Protein AF-A0A316FGK4-F1 (afdb_monomer)

Radius of gyration: 22.64 Å; Cα contacts (8 Å, |Δi|>4): 299; chains: 1; bounding box: 66×45×60 Å

Structure (mmCIF, N/CA/C/O backbone):
data_AF-A0A316FGK4-F1
#
_entry.id   AF-A0A316FGK4-F1
#
loop_
_atom_site.group_PDB
_atom_site.id
_atom_site.type_symbol
_atom_site.label_atom_id
_atom_site.label_alt_id
_atom_site.label_comp_id
_atom_site.label_asym_id
_atom_site.label_entity_id
_atom_site.label_seq_id
_atom_site.pdbx_PDB_ins_code
_atom_site.Cartn_x
_atom_site.Cartn_y
_atom_site.Cartn_z
_atom_site.occupancy
_atom_site.B_iso_or_equiv
_atom_site.auth_seq_id
_atom_site.auth_comp_id
_atom_site.auth_asym_id
_atom_site.auth_atom_id
_atom_site.pdbx_PDB_model_num
ATOM 1 N N . MET A 1 1 ? 47.922 13.231 -18.177 1.00 42.31 1 MET A N 1
ATOM 2 C CA . MET A 1 1 ? 48.230 13.180 -16.724 1.00 42.31 1 MET A CA 1
ATOM 3 C C . MET A 1 1 ? 48.666 14.573 -16.305 1.00 42.31 1 MET A C 1
ATOM 5 O O . MET A 1 1 ? 49.473 15.106 -17.059 1.00 42.31 1 MET A O 1
ATOM 9 N N . PRO A 1 2 ? 48.128 15.212 -15.245 1.00 35.56 2 PRO A N 1
ATOM 10 C CA . PRO A 1 2 ? 47.798 14.716 -13.887 1.00 35.56 2 PRO A CA 1
ATOM 11 C C . PRO A 1 2 ? 46.322 15.055 -13.502 1.00 35.56 2 PRO A C 1
ATOM 13 O O . PRO A 1 2 ? 45.596 15.509 -14.374 1.00 35.56 2 PRO A O 1
ATOM 16 N N . ALA A 1 3 ? 45.734 14.893 -12.310 1.00 23.58 3 ALA A N 1
ATOM 17 C CA . ALA A 1 3 ? 46.004 14.216 -11.038 1.00 23.58 3 ALA A CA 1
ATOM 18 C C . ALA A 1 3 ? 44.655 14.095 -10.286 1.00 23.58 3 ALA A C 1
ATOM 20 O O . ALA A 1 3 ? 43.818 14.994 -10.358 1.00 23.58 3 ALA A O 1
ATOM 21 N N . LEU A 1 4 ? 44.491 13.010 -9.523 1.00 29.73 4 LEU A N 1
ATOM 22 C CA . LEU A 1 4 ? 43.581 12.935 -8.378 1.00 29.73 4 LEU A CA 1
ATOM 23 C C . LEU A 1 4 ? 43.971 13.979 -7.316 1.00 29.73 4 LEU A C 1
ATOM 25 O O . LEU A 1 4 ? 45.162 14.111 -7.041 1.00 29.73 4 LEU A O 1
ATOM 29 N N . ALA A 1 5 ? 42.991 14.600 -6.643 1.00 25.62 5 ALA A N 1
ATOM 30 C CA . ALA A 1 5 ? 42.864 14.553 -5.175 1.00 25.62 5 ALA A CA 1
ATOM 31 C C . ALA A 1 5 ? 41.741 15.455 -4.616 1.00 25.62 5 ALA A C 1
ATOM 33 O O . ALA A 1 5 ? 41.636 16.633 -4.936 1.00 25.62 5 ALA A O 1
ATOM 34 N N . ALA A 1 6 ? 41.041 14.866 -3.643 1.00 25.38 6 ALA A N 1
ATOM 35 C CA . ALA A 1 6 ? 40.489 15.471 -2.430 1.00 25.38 6 ALA A CA 1
ATOM 36 C C . ALA A 1 6 ? 39.148 16.229 -2.487 1.00 25.38 6 ALA A C 1
ATOM 38 O O . ALA A 1 6 ? 39.057 17.431 -2.727 1.00 25.38 6 ALA A O 1
ATOM 39 N N . LEU A 1 7 ? 38.127 15.484 -2.042 1.00 29.56 7 LEU A N 1
ATOM 40 C CA . LEU A 1 7 ? 37.088 15.908 -1.103 1.00 29.56 7 LEU A CA 1
ATOM 41 C C . LEU A 1 7 ? 37.452 17.177 -0.310 1.00 29.56 7 LEU A C 1
ATOM 43 O O . LEU A 1 7 ? 38.377 17.164 0.505 1.00 29.56 7 LEU A O 1
ATOM 47 N N . HIS A 1 8 ? 36.602 18.200 -0.401 1.00 24.77 8 HIS A N 1
ATOM 48 C CA . HIS A 1 8 ? 36.350 19.089 0.728 1.00 24.77 8 HIS A CA 1
ATOM 49 C C . HIS A 1 8 ? 34.860 19.391 0.863 1.00 24.77 8 HIS A C 1
ATOM 51 O O . HIS A 1 8 ? 34.246 20.142 0.110 1.00 24.77 8 HIS A O 1
ATOM 57 N N . CYS A 1 9 ? 34.300 18.763 1.889 1.00 27.44 9 CYS A N 1
ATOM 58 C CA . CYS A 1 9 ? 32.984 18.993 2.441 1.00 27.44 9 CYS A CA 1
ATOM 59 C C . CYS A 1 9 ? 32.874 20.444 2.944 1.00 27.44 9 CYS A C 1
ATOM 61 O O . CYS A 1 9 ? 33.589 20.844 3.864 1.00 27.44 9 CYS A O 1
ATOM 63 N N . ARG A 1 10 ? 31.941 21.233 2.400 1.00 26.80 10 ARG A N 1
ATOM 64 C CA . ARG A 1 10 ? 31.391 22.408 3.095 1.00 26.80 10 ARG A CA 1
ATOM 65 C C . ARG A 1 10 ? 29.871 22.403 3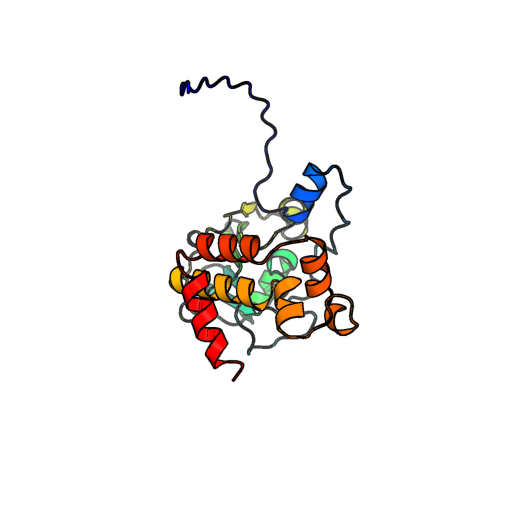.020 1.00 26.80 10 ARG A C 1
ATOM 67 O O . ARG A 1 10 ? 29.253 22.939 2.109 1.00 26.80 10 ARG A O 1
ATOM 74 N N . ARG A 1 11 ? 29.285 21.823 4.069 1.00 33.66 11 ARG A N 1
ATOM 75 C CA . ARG A 1 11 ? 27.906 22.044 4.511 1.00 33.66 11 ARG A CA 1
ATOM 76 C C . ARG A 1 11 ? 27.603 23.546 4.593 1.00 33.66 11 ARG A C 1
ATOM 78 O O . ARG A 1 11 ? 28.225 24.250 5.386 1.00 33.66 11 ARG A O 1
ATOM 85 N N . ARG A 1 12 ? 26.536 23.996 3.931 1.00 27.91 12 ARG A N 1
ATOM 86 C CA . ARG A 1 12 ? 25.633 25.012 4.494 1.00 27.91 12 ARG A CA 1
ATOM 87 C C . ARG A 1 12 ? 24.193 24.553 4.313 1.00 27.91 12 ARG A C 1
ATOM 89 O O . ARG A 1 12 ? 23.671 24.479 3.210 1.00 27.91 12 ARG A O 1
ATOM 96 N N . ARG A 1 13 ? 23.591 24.204 5.451 1.00 34.84 13 ARG A N 1
ATOM 97 C CA . ARG A 1 13 ? 22.194 23.810 5.618 1.00 34.84 13 ARG A CA 1
ATOM 98 C C . ARG A 1 13 ? 21.271 24.951 5.178 1.00 34.84 13 ARG A C 1
ATOM 100 O O . ARG A 1 13 ? 21.319 26.030 5.760 1.00 34.84 13 ARG A O 1
ATOM 107 N N . ARG A 1 14 ? 20.341 24.656 4.275 1.00 28.20 14 ARG A N 1
ATOM 108 C CA . ARG A 1 14 ? 18.944 25.074 4.431 1.00 28.20 14 ARG A CA 1
ATOM 109 C C . ARG A 1 14 ? 18.136 23.787 4.524 1.00 28.20 14 ARG A C 1
ATOM 111 O O . ARG A 1 14 ? 18.015 23.073 3.539 1.00 28.20 14 ARG A O 1
ATOM 118 N N . ARG A 1 15 ? 17.663 23.456 5.730 1.00 32.75 15 ARG A N 1
ATOM 119 C CA . ARG A 1 15 ? 16.637 22.4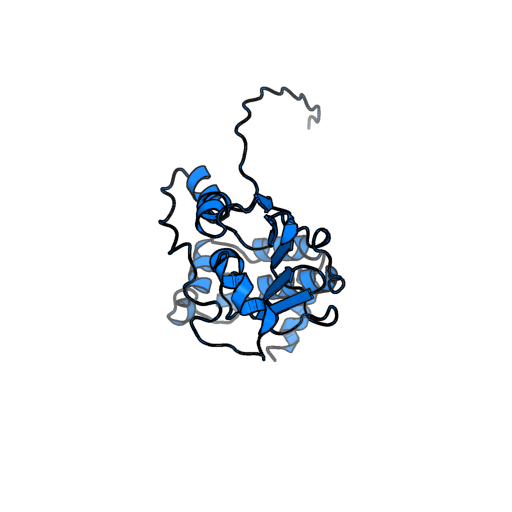24 5.919 1.00 32.75 15 ARG A CA 1
ATOM 120 C C . ARG A 1 15 ? 15.378 22.939 5.219 1.00 32.75 15 ARG A C 1
ATOM 122 O O . ARG A 1 15 ? 14.687 23.781 5.778 1.00 32.75 15 ARG A O 1
ATOM 129 N N . ARG A 1 16 ? 15.123 22.483 3.994 1.00 34.25 16 ARG A N 1
ATOM 130 C CA . ARG A 1 16 ? 13.748 22.186 3.597 1.00 34.25 16 ARG A CA 1
ATOM 131 C C . ARG A 1 16 ? 13.502 20.775 4.104 1.00 34.25 16 ARG A C 1
ATOM 133 O O . ARG A 1 16 ? 14.335 19.899 3.885 1.00 34.25 16 ARG A O 1
ATOM 140 N N . VAL A 1 17 ? 12.455 20.615 4.897 1.00 34.34 17 VAL A N 1
ATOM 141 C CA . VAL A 1 17 ? 11.929 19.295 5.224 1.00 34.34 17 VAL A CA 1
ATOM 142 C C . VAL A 1 17 ? 11.401 18.769 3.894 1.00 34.34 17 VAL A C 1
ATOM 144 O O . VAL A 1 17 ? 10.474 19.356 3.345 1.00 34.34 17 VAL A O 1
ATOM 147 N N . ALA A 1 18 ? 12.092 17.793 3.310 1.00 34.38 18 ALA A N 1
ATOM 148 C CA . ALA A 1 18 ? 11.486 16.962 2.285 1.00 34.38 18 ALA A CA 1
ATOM 149 C C . ALA A 1 18 ? 10.386 16.172 3.001 1.00 34.38 18 ALA A C 1
ATOM 151 O O . ALA A 1 18 ? 10.670 15.568 4.040 1.00 34.38 18 ALA A O 1
ATOM 152 N N . GLY A 1 19 ? 9.146 16.273 2.519 1.00 35.03 19 GLY A N 1
ATOM 153 C CA . GLY A 1 19 ? 8.112 15.307 2.876 1.00 35.03 19 GLY A CA 1
ATOM 154 C C . GLY A 1 19 ? 8.604 13.911 2.496 1.00 35.03 19 GLY A C 1
ATOM 155 O O . GLY A 1 19 ? 9.436 13.778 1.597 1.00 35.03 19 GLY A O 1
ATOM 156 N N . GLY A 1 20 ? 8.195 12.898 3.257 1.00 37.25 20 GLY A N 1
ATOM 157 C CA . GLY A 1 20 ? 8.561 11.507 2.984 1.00 37.25 20 GLY A CA 1
ATOM 158 C C . GLY A 1 20 ? 8.091 11.048 1.601 1.00 37.25 20 GLY A C 1
ATOM 159 O O . GLY A 1 20 ? 7.291 11.722 0.960 1.00 37.25 20 GLY A O 1
ATOM 160 N N . ALA A 1 21 ? 8.593 9.892 1.170 1.00 37.47 21 ALA A N 1
ATOM 161 C CA . ALA A 1 21 ? 8.498 9.307 -0.170 1.00 37.47 21 ALA A CA 1
ATOM 162 C C . ALA A 1 21 ? 7.081 8.860 -0.615 1.00 37.47 21 ALA A C 1
ATOM 164 O O . ALA A 1 21 ? 6.925 7.796 -1.204 1.00 37.47 21 ALA A O 1
ATOM 165 N N . TYR A 1 22 ? 6.042 9.651 -0.340 1.00 47.94 22 TYR A N 1
ATOM 166 C CA . TYR A 1 22 ? 4.637 9.246 -0.486 1.00 47.94 22 TYR A CA 1
ATOM 167 C C . TYR A 1 22 ? 3.825 10.082 -1.462 1.00 47.94 22 TYR A C 1
ATOM 169 O O . TYR A 1 22 ? 2.679 9.734 -1.736 1.00 47.94 22 TYR A O 1
ATOM 177 N N . GLN A 1 23 ? 4.387 11.181 -1.957 1.00 53.66 23 GLN A N 1
ATOM 178 C CA . GLN A 1 23 ? 3.706 12.122 -2.837 1.00 53.66 23 GLN A CA 1
ATOM 179 C C . GLN A 1 23 ? 4.219 11.979 -4.271 1.00 53.66 23 GLN A C 1
ATOM 181 O O . GLN A 1 23 ? 4.471 12.978 -4.923 1.00 53.66 23 GLN A O 1
ATOM 186 N N . GLY A 1 24 ? 4.444 10.753 -4.759 1.00 57.41 24 GLY A N 1
ATOM 187 C CA . GLY A 1 24 ? 5.262 10.450 -5.945 1.00 57.41 24 GLY A CA 1
ATOM 188 C C . GLY A 1 24 ? 5.147 11.444 -7.112 1.00 57.41 24 GLY A C 1
ATOM 189 O O . GLY A 1 24 ? 6.166 11.940 -7.590 1.00 57.41 24 GLY A O 1
ATOM 190 N N . TRP A 1 25 ? 3.931 11.802 -7.538 1.00 54.22 25 TRP A N 1
ATOM 191 C CA . TRP A 1 25 ? 3.714 12.802 -8.597 1.00 54.22 25 TRP A CA 1
ATOM 192 C C . TRP A 1 25 ? 3.739 14.257 -8.119 1.00 54.22 25 TRP A C 1
ATOM 194 O O . TRP A 1 25 ? 4.187 15.141 -8.852 1.00 54.22 25 TRP A O 1
ATOM 204 N N . ASP A 1 26 ? 3.291 14.521 -6.900 1.00 55.34 26 ASP A N 1
ATOM 205 C CA . ASP A 1 26 ? 3.293 15.847 -6.283 1.00 55.34 26 ASP A CA 1
ATOM 206 C C . ASP A 1 26 ? 4.717 16.311 -5.927 1.00 55.34 26 ASP A C 1
ATOM 208 O O . ASP A 1 26 ? 5.061 17.470 -6.146 1.00 55.34 26 ASP A O 1
ATOM 212 N N . ASP A 1 27 ? 5.600 15.404 -5.507 1.00 58.59 27 ASP A N 1
ATOM 213 C CA . ASP A 1 27 ? 7.025 15.657 -5.291 1.00 58.59 27 ASP A CA 1
ATOM 214 C C . ASP A 1 27 ? 7.733 15.998 -6.611 1.00 58.59 27 ASP A C 1
ATOM 216 O O . ASP A 1 27 ? 8.545 16.929 -6.671 1.00 58.59 27 ASP A O 1
ATOM 220 N N . ILE A 1 28 ? 7.396 15.287 -7.695 1.00 56.56 28 ILE A N 1
ATOM 221 C CA . ILE A 1 28 ? 7.933 15.544 -9.038 1.00 56.56 28 ILE A CA 1
ATOM 222 C C . ILE A 1 28 ? 7.414 16.882 -9.576 1.00 56.56 28 ILE A C 1
ATOM 224 O O . ILE A 1 28 ? 8.205 17.712 -10.030 1.00 56.56 28 ILE A O 1
ATOM 228 N N . THR A 1 29 ? 6.106 17.139 -9.506 1.00 60.03 29 THR A N 1
ATOM 229 C CA . THR A 1 29 ? 5.526 18.403 -9.989 1.00 60.03 29 THR A CA 1
ATOM 230 C C . THR A 1 29 ? 6.012 19.591 -9.161 1.00 60.03 29 THR A C 1
ATOM 232 O O . THR A 1 29 ? 6.408 20.604 -9.741 1.00 60.03 29 THR A O 1
ATOM 235 N N . ALA A 1 30 ? 6.133 19.456 -7.838 1.00 64.50 30 ALA A N 1
ATOM 236 C CA . ALA A 1 30 ? 6.726 20.472 -6.972 1.00 64.50 30 ALA A CA 1
ATOM 237 C C . ALA A 1 30 ? 8.204 20.738 -7.304 1.00 64.50 30 ALA A C 1
ATOM 239 O O . ALA A 1 30 ? 8.623 21.900 -7.344 1.00 64.50 30 ALA A O 1
ATOM 240 N N . ALA A 1 31 ? 8.999 19.698 -7.582 1.00 64.56 31 ALA A N 1
ATOM 241 C CA . ALA A 1 31 ? 10.393 19.851 -8.003 1.00 64.56 31 ALA A CA 1
ATOM 242 C C . ALA A 1 31 ? 10.525 20.563 -9.363 1.00 64.56 31 ALA A C 1
ATOM 244 O O . ALA A 1 31 ? 11.468 21.331 -9.567 1.00 64.56 31 ALA A O 1
ATOM 245 N N . LEU A 1 32 ? 9.569 20.345 -10.269 1.00 69.00 32 LEU A N 1
ATOM 246 C CA . LEU A 1 32 ? 9.526 20.939 -11.609 1.00 69.00 32 LEU A CA 1
ATOM 247 C C . LEU A 1 32 ? 8.796 22.295 -11.665 1.00 69.00 32 LEU A C 1
ATOM 249 O O . LEU A 1 32 ? 8.789 22.948 -12.710 1.00 69.00 32 LEU A O 1
ATOM 253 N N . GLY A 1 33 ? 8.212 22.752 -10.551 1.00 64.25 33 GLY A N 1
ATOM 254 C CA . GLY A 1 33 ? 7.435 23.994 -10.480 1.00 64.25 33 GLY A CA 1
ATOM 255 C C . GLY A 1 33 ? 6.094 23.925 -11.217 1.00 64.25 33 GLY A C 1
ATOM 256 O O . GLY A 1 33 ? 5.565 24.958 -11.629 1.00 64.25 33 GLY A O 1
ATOM 257 N N . TRP A 1 34 ? 5.567 22.721 -11.422 1.00 59.38 34 TRP A N 1
ATOM 258 C CA . TRP A 1 34 ? 4.273 22.484 -12.049 1.00 59.38 34 TRP A CA 1
ATOM 259 C C . TRP A 1 34 ? 3.151 22.528 -11.008 1.00 59.38 34 TRP A C 1
ATOM 261 O O . TRP A 1 34 ? 3.376 22.195 -9.842 1.00 59.38 34 TRP A O 1
ATOM 271 N N . PRO A 1 35 ? 1.940 22.964 -11.398 1.00 52.34 35 PRO A N 1
ATOM 272 C CA . PRO A 1 35 ? 0.783 22.858 -10.524 1.00 52.34 35 PRO A CA 1
ATOM 273 C C . PRO A 1 35 ? 0.482 21.380 -10.246 1.00 52.34 35 PRO A C 1
ATOM 275 O O . PRO A 1 35 ? 0.456 20.573 -11.175 1.00 52.34 35 PRO A O 1
ATOM 278 N N . SER A 1 36 ? 0.250 21.050 -8.973 1.00 55.41 36 SER A N 1
ATOM 279 C CA . SER A 1 36 ? -0.256 19.736 -8.560 1.00 55.41 36 SER A CA 1
ATOM 280 C C . SER A 1 36 ? -1.588 19.464 -9.265 1.00 55.41 36 SER A C 1
ATOM 282 O O . SER A 1 36 ? -2.411 20.374 -9.4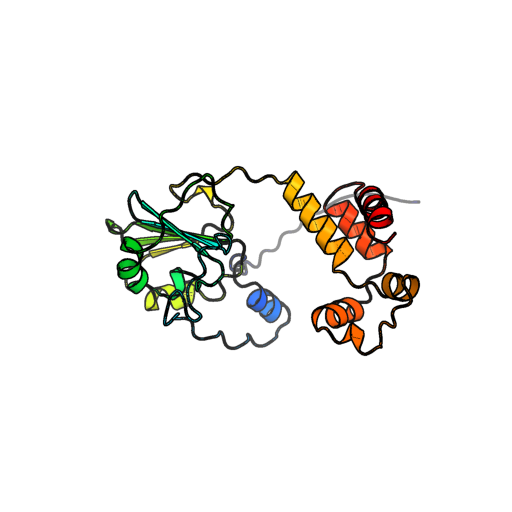46 1.00 55.41 36 SER A O 1
ATOM 284 N N . LEU A 1 37 ? -1.771 18.228 -9.730 1.00 51.75 37 LEU A N 1
ATOM 285 C CA . LEU A 1 37 ? -3.032 17.813 -10.331 1.00 51.75 37 LEU A CA 1
ATOM 286 C C . LEU A 1 37 ? -4.100 17.761 -9.229 1.00 51.75 37 LEU A C 1
ATOM 288 O O . LEU A 1 37 ? -3.804 17.334 -8.116 1.00 51.75 37 LEU A O 1
ATOM 292 N N . PRO A 1 38 ? -5.344 18.201 -9.493 1.00 46.91 38 PRO A N 1
ATOM 293 C CA . PRO A 1 38 ? -6.407 18.092 -8.506 1.00 46.91 38 PRO A CA 1
ATOM 294 C C . PRO A 1 38 ? -6.603 16.615 -8.152 1.00 46.91 38 PRO A C 1
ATOM 296 O O . PRO A 1 38 ? -7.023 15.832 -9.002 1.00 46.91 38 PRO A O 1
ATOM 299 N N . GLY A 1 39 ? -6.270 16.248 -6.912 1.00 52.56 39 GLY A N 1
ATOM 300 C CA . GLY A 1 39 ? -6.460 14.893 -6.409 1.00 52.56 39 GLY A CA 1
ATOM 301 C C . GLY A 1 39 ? -7.911 14.451 -6.588 1.00 52.56 39 GLY A C 1
ATOM 302 O O . GLY A 1 39 ? -8.842 15.204 -6.284 1.00 52.56 39 GLY A O 1
ATOM 303 N N . GLU A 1 40 ? -8.100 13.242 -7.118 1.00 55.34 40 GLU A N 1
ATOM 304 C CA . GLU A 1 40 ? -9.410 12.598 -7.191 1.00 55.34 40 GLU A CA 1
ATOM 305 C C . GLU A 1 40 ? -10.034 12.489 -5.793 1.00 55.34 40 GLU A C 1
ATOM 307 O O . GLU A 1 40 ? -9.329 12.501 -4.784 1.00 55.34 40 GLU A O 1
ATOM 312 N N . ASN A 1 41 ? -11.368 12.407 -5.739 1.00 55.34 41 ASN A N 1
ATOM 313 C CA . ASN A 1 41 ? -12.149 12.344 -4.502 1.00 55.34 41 ASN A CA 1
ATOM 314 C C . ASN A 1 41 ? -11.461 11.455 -3.436 1.00 55.34 41 ASN A C 1
ATOM 316 O O . ASN A 1 41 ? -11.318 10.250 -3.659 1.00 55.34 41 ASN A O 1
ATOM 320 N N . PRO A 1 42 ? -11.036 12.019 -2.288 1.00 65.75 42 PRO A N 1
ATOM 321 C CA . PRO A 1 42 ? -10.199 11.299 -1.331 1.00 65.75 42 PRO A CA 1
ATOM 322 C C . PRO A 1 42 ? -10.956 10.195 -0.588 1.00 65.75 42 PRO A C 1
ATOM 324 O O . PRO A 1 42 ? -10.326 9.310 -0.008 1.00 65.75 42 PRO A O 1
ATOM 327 N N . GLN A 1 43 ? -12.294 10.239 -0.596 1.00 73.19 43 GLN A N 1
ATOM 328 C CA . GLN A 1 43 ? -13.137 9.259 0.073 1.00 73.19 43 GLN A CA 1
ATOM 329 C C . GLN A 1 43 ? -13.676 8.229 -0.920 1.00 73.19 43 GLN A C 1
ATOM 331 O O . GLN A 1 43 ? -14.423 8.559 -1.846 1.00 73.19 43 GLN A O 1
ATOM 336 N N . ALA A 1 44 ? -13.346 6.961 -0.682 1.00 74.75 44 ALA A N 1
ATOM 337 C CA . ALA A 1 44 ? -13.984 5.854 -1.374 1.00 74.75 44 ALA A CA 1
ATOM 338 C C . ALA A 1 44 ? -15.432 5.719 -0.879 1.00 74.75 44 ALA A C 1
ATOM 340 O O . ALA A 1 44 ? -15.689 5.694 0.323 1.00 74.75 44 ALA A O 1
ATOM 341 N N . VAL A 1 45 ? -16.387 5.636 -1.808 1.00 77.19 45 VAL A N 1
ATOM 342 C CA . VAL A 1 45 ? -17.811 5.419 -1.482 1.00 77.19 45 VAL A CA 1
ATOM 343 C C . VAL A 1 45 ? -18.084 3.948 -1.158 1.00 77.19 45 VAL A C 1
ATOM 345 O O . VAL A 1 45 ? -19.010 3.632 -0.418 1.00 77.19 45 VAL A O 1
ATOM 348 N N . SER A 1 46 ? -17.280 3.048 -1.721 1.00 84.88 46 SER A N 1
ATOM 349 C CA . SER A 1 46 ? -17.355 1.608 -1.509 1.00 84.88 46 SER A CA 1
ATOM 350 C C . SER A 1 46 ? -15.955 1.023 -1.558 1.00 84.88 46 SER A C 1
ATOM 352 O O . SER A 1 46 ? -15.099 1.526 -2.287 1.00 84.88 46 SER A O 1
ATOM 354 N N . LEU A 1 47 ? -15.744 -0.059 -0.811 1.00 86.50 47 LEU A N 1
ATOM 355 C CA . LEU A 1 47 ? -14.518 -0.834 -0.903 1.00 86.50 47 LEU A CA 1
ATOM 356 C C . LEU A 1 47 ? -14.387 -1.513 -2.266 1.00 86.50 47 LEU A C 1
ATOM 358 O O . LEU A 1 47 ? -13.291 -1.567 -2.791 1.00 86.50 47 LEU A O 1
ATOM 362 N N . TYR A 1 48 ? -15.494 -1.947 -2.869 1.00 87.94 48 TYR A N 1
ATOM 363 C CA . TYR A 1 48 ? -15.517 -2.635 -4.163 1.00 87.94 48 TYR A CA 1
ATOM 364 C C . TYR A 1 48 ? -16.428 -1.885 -5.146 1.00 87.94 48 TYR A C 1
ATOM 366 O O . TYR A 1 48 ? -17.571 -2.297 -5.368 1.00 87.94 48 TYR A O 1
ATOM 374 N N . PRO A 1 49 ? -15.974 -0.759 -5.729 1.00 78.75 49 PRO A N 1
ATOM 375 C CA . PRO A 1 49 ? -16.799 0.053 -6.628 1.00 78.75 49 PRO A CA 1
ATOM 376 C C . PRO A 1 49 ? -17.222 -0.692 -7.905 1.00 78.75 49 PRO A C 1
ATOM 378 O O . PRO A 1 49 ? -18.268 -0.376 -8.470 1.00 78.75 49 PRO A O 1
ATOM 381 N N . TYR A 1 50 ? -16.447 -1.694 -8.330 1.00 80.19 50 TYR A N 1
ATOM 382 C CA . TYR A 1 50 ? -16.706 -2.502 -9.528 1.00 80.19 50 TYR A CA 1
ATOM 383 C C . TYR A 1 50 ? -17.109 -3.951 -9.216 1.00 80.19 50 TYR A C 1
ATOM 385 O O . TYR A 1 50 ? -17.223 -4.770 -10.125 1.00 80.19 50 TYR A O 1
ATOM 393 N N . GLY A 1 51 ? -17.383 -4.259 -7.946 1.00 81.44 51 GLY A N 1
ATOM 394 C CA . GLY A 1 51 ? -17.606 -5.624 -7.476 1.00 81.44 51 GLY A CA 1
ATOM 395 C C . GLY A 1 51 ? -16.320 -6.303 -7.005 1.00 81.44 51 GLY A C 1
ATOM 396 O O . GLY A 1 51 ? -15.228 -5.753 -7.120 1.00 81.44 51 GLY A O 1
ATOM 397 N N . ARG A 1 52 ? -16.492 -7.479 -6.401 1.00 80.88 52 ARG A N 1
ATOM 398 C CA . ARG A 1 52 ? -15.423 -8.279 -5.803 1.00 80.88 52 ARG A CA 1
ATOM 399 C C . ARG A 1 52 ? -15.085 -9.453 -6.712 1.00 80.88 52 ARG A C 1
ATOM 401 O O . ARG A 1 52 ? -16.008 -10.103 -7.208 1.00 80.88 52 ARG A O 1
ATOM 408 N N . ASP A 1 53 ? -13.797 -9.739 -6.865 1.00 78.38 53 ASP A N 1
ATOM 409 C CA . ASP A 1 53 ? -13.306 -10.923 -7.566 1.00 78.38 53 ASP A CA 1
ATOM 410 C C . ASP A 1 53 ? -12.289 -11.654 -6.686 1.00 78.38 53 ASP A C 1
ATOM 412 O O . ASP A 1 53 ? -11.121 -11.290 -6.605 1.00 78.38 53 ASP A O 1
ATOM 416 N N . ASP A 1 54 ? -12.741 -12.714 -6.012 1.00 72.62 54 ASP A N 1
ATOM 417 C CA . ASP A 1 54 ? -11.894 -13.489 -5.100 1.00 72.62 54 ASP A CA 1
ATOM 418 C C . ASP A 1 54 ? -10.768 -14.267 -5.816 1.00 72.62 54 ASP A C 1
ATOM 420 O O . ASP A 1 54 ? -9.930 -14.874 -5.136 1.00 72.62 54 ASP A O 1
ATOM 424 N N . ALA A 1 55 ? -10.757 -14.287 -7.158 1.00 78.25 55 ALA A N 1
ATOM 425 C CA . ALA A 1 55 ? -9.674 -14.859 -7.953 1.00 78.25 55 ALA A CA 1
ATOM 426 C C . ALA A 1 55 ? -8.470 -13.916 -8.094 1.00 78.25 55 ALA A C 1
ATOM 428 O O . ALA A 1 55 ? -7.374 -14.395 -8.404 1.00 78.25 55 ALA A O 1
ATOM 429 N N . ASP A 1 56 ? -8.651 -12.612 -7.860 1.00 80.31 56 ASP A N 1
ATOM 430 C CA . ASP A 1 56 ? -7.565 -11.647 -7.964 1.00 80.31 56 ASP A CA 1
ATOM 431 C C . ASP A 1 56 ? -6.582 -11.762 -6.788 1.00 80.31 56 ASP A C 1
ATOM 433 O O . ASP A 1 56 ? -6.954 -12.119 -5.661 1.00 80.31 56 ASP A O 1
ATOM 437 N N . PRO A 1 57 ? -5.288 -11.479 -7.030 1.00 84.06 57 PRO A N 1
ATOM 438 C CA . PRO A 1 57 ? -4.293 -11.508 -5.976 1.00 84.06 57 PRO A CA 1
ATOM 439 C C . PRO A 1 57 ? -4.599 -10.457 -4.905 1.00 84.06 57 PRO A C 1
ATOM 441 O O . PRO A 1 57 ? -5.152 -9.391 -5.180 1.00 84.06 57 PRO A O 1
ATOM 444 N N . ILE A 1 58 ? -4.200 -10.754 -3.668 1.00 89.44 58 ILE A N 1
ATOM 445 C CA . ILE A 1 58 ? -4.321 -9.810 -2.556 1.00 89.44 58 ILE A CA 1
ATOM 446 C C . ILE A 1 58 ? -3.463 -8.581 -2.847 1.00 89.44 58 ILE A C 1
ATOM 448 O O . ILE A 1 58 ? -2.258 -8.697 -3.068 1.00 89.44 58 ILE A O 1
ATOM 452 N N . ALA A 1 59 ? -4.084 -7.410 -2.762 1.00 91.25 59 ALA A N 1
ATOM 453 C CA . ALA A 1 59 ? -3.414 -6.122 -2.836 1.00 91.25 59 ALA A CA 1
ATOM 454 C C . ALA A 1 59 ? -3.202 -5.522 -1.443 1.00 91.25 59 ALA A C 1
ATOM 456 O O . ALA A 1 59 ? -2.124 -5.006 -1.147 1.00 91.25 59 ALA A O 1
ATOM 457 N N . TYR A 1 60 ? -4.205 -5.625 -0.566 1.00 94.50 60 TYR A N 1
ATOM 458 C CA . TYR A 1 60 ? -4.200 -4.944 0.724 1.00 94.50 60 TYR A CA 1
ATOM 459 C C . TYR A 1 60 ? -4.474 -5.887 1.883 1.00 94.50 60 TYR A C 1
ATOM 461 O O . TYR A 1 60 ? -5.289 -6.808 1.799 1.00 94.50 60 TYR A O 1
ATOM 469 N N . VAL A 1 61 ? -3.836 -5.591 3.011 1.00 96.12 61 VAL A N 1
ATOM 470 C CA . VAL A 1 61 ? -4.078 -6.274 4.280 1.00 96.12 61 VAL A CA 1
ATOM 471 C C . VAL A 1 61 ? -4.470 -5.275 5.364 1.00 96.12 61 VAL A C 1
ATOM 473 O O . VAL A 1 61 ? -3.791 -4.274 5.592 1.00 96.12 61 VAL A O 1
ATOM 476 N N . VAL A 1 62 ? -5.560 -5.548 6.077 1.00 97.62 62 VAL A N 1
ATOM 477 C CA . VAL A 1 62 ? -5.970 -4.751 7.240 1.00 97.62 62 VAL A CA 1
ATOM 478 C C . VAL A 1 62 ? -5.853 -5.603 8.490 1.00 97.62 62 VAL A C 1
ATOM 480 O O . VAL A 1 62 ? -6.407 -6.695 8.537 1.00 97.62 62 VAL A O 1
ATOM 483 N N . THR A 1 63 ? -5.163 -5.120 9.520 1.00 97.56 63 THR A N 1
ATOM 484 C CA . THR A 1 63 ? -5.141 -5.778 10.834 1.00 97.56 63 THR A CA 1
ATOM 485 C C . THR A 1 63 ? -5.889 -4.947 11.860 1.00 97.56 63 THR A C 1
ATOM 487 O O . THR A 1 63 ? -5.640 -3.753 11.989 1.00 97.56 63 THR A O 1
ATOM 490 N N . ALA A 1 64 ? -6.788 -5.575 12.612 1.00 96.50 64 ALA A N 1
ATOM 491 C CA . ALA A 1 64 ? -7.550 -4.928 13.674 1.00 96.50 64 ALA A CA 1
ATOM 492 C C . ALA A 1 64 ? -7.711 -5.890 14.856 1.00 96.50 64 ALA A C 1
ATOM 494 O O . ALA A 1 64 ? -8.320 -6.956 14.723 1.00 96.50 64 ALA A O 1
ATOM 495 N N . GLY A 1 65 ? -7.149 -5.522 16.010 1.00 88.12 65 GLY A N 1
ATOM 496 C CA . GLY A 1 65 ? -6.994 -6.459 17.126 1.00 88.12 65 GLY A CA 1
ATOM 497 C C . GLY A 1 65 ? -6.176 -7.686 16.705 1.00 88.12 65 GLY A C 1
ATOM 498 O O . GLY A 1 65 ? -5.127 -7.538 16.083 1.00 88.12 65 GLY A O 1
ATOM 499 N N . ASP A 1 66 ? -6.692 -8.881 16.993 1.00 89.19 66 ASP A N 1
ATOM 500 C CA . ASP A 1 66 ? -6.042 -10.162 16.667 1.00 89.19 66 ASP A CA 1
ATOM 501 C C . ASP A 1 66 ? -6.413 -10.701 15.271 1.00 89.19 66 ASP A C 1
ATOM 503 O O . ASP A 1 66 ? -6.105 -11.845 14.932 1.00 89.19 66 ASP A O 1
ATOM 507 N N . HIS A 1 67 ? -7.103 -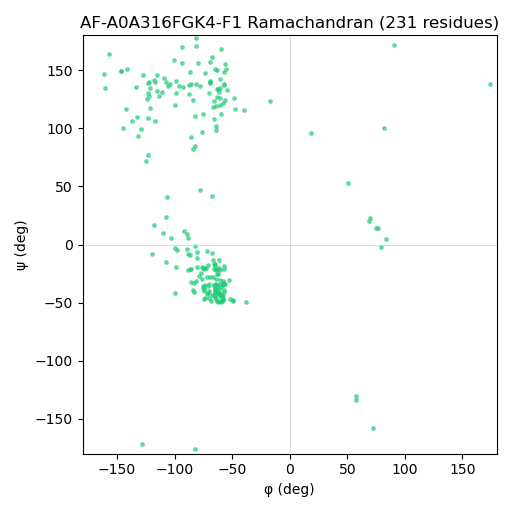9.900 14.453 1.00 94.75 67 HIS A N 1
ATOM 508 C CA . HIS A 1 67 ? -7.584 -10.306 13.136 1.00 94.75 67 HIS A CA 1
ATOM 509 C C . HIS A 1 67 ? -6.813 -9.622 12.011 1.00 94.75 67 HIS A C 1
ATOM 511 O O . HIS A 1 67 ? -6.479 -8.439 12.096 1.00 94.75 67 HIS A O 1
ATOM 517 N N . ALA A 1 68 ? -6.598 -10.369 10.930 1.00 95.75 68 ALA A N 1
ATOM 518 C CA . ALA A 1 68 ? -6.053 -9.884 9.673 1.00 95.75 68 ALA A CA 1
ATOM 519 C C . ALA A 1 68 ? -7.053 -10.171 8.545 1.00 95.75 68 ALA A C 1
ATOM 521 O O . ALA A 1 68 ? -7.592 -11.278 8.457 1.00 95.75 68 ALA A O 1
ATOM 522 N N . TYR A 1 69 ? -7.288 -9.182 7.691 1.00 95.81 69 TYR A N 1
ATOM 523 C CA . TYR A 1 69 ? -8.262 -9.205 6.605 1.00 95.81 69 TYR A CA 1
ATOM 524 C C . TYR A 1 69 ? -7.569 -8.916 5.279 1.00 95.81 69 TYR A C 1
ATOM 526 O O . TYR A 1 69 ? -6.701 -8.047 5.220 1.00 95.81 69 TYR A O 1
ATOM 534 N N . ALA A 1 70 ? -7.952 -9.642 4.236 1.00 93.81 70 ALA A N 1
ATOM 535 C CA . ALA A 1 70 ? -7.384 -9.549 2.900 1.00 93.81 70 ALA A CA 1
ATOM 536 C C . ALA A 1 70 ? -8.354 -8.874 1.925 1.00 93.81 70 ALA A C 1
ATOM 538 O O . ALA A 1 70 ? -9.552 -9.175 1.929 1.00 93.81 70 ALA A O 1
ATOM 539 N N . PHE A 1 71 ? -7.810 -8.021 1.060 1.00 93.12 71 PHE A N 1
ATOM 540 C CA . PHE A 1 71 ? -8.535 -7.339 -0.009 1.00 93.12 71 PHE A CA 1
ATOM 541 C C . PHE A 1 71 ? -7.745 -7.440 -1.315 1.00 93.12 71 PHE A C 1
ATOM 543 O O . PHE A 1 71 ? -6.523 -7.277 -1.316 1.00 93.12 71 PHE A O 1
ATOM 550 N N . ASP A 1 72 ? -8.438 -7.740 -2.407 1.00 91.44 72 ASP A N 1
ATOM 551 C CA . ASP A 1 72 ? -7.851 -7.902 -3.740 1.00 91.44 72 ASP A CA 1
ATOM 552 C C . ASP A 1 72 ? -7.615 -6.553 -4.454 1.00 91.44 72 ASP A C 1
ATOM 554 O O . ASP A 1 72 ? -7.926 -5.487 -3.918 1.00 91.44 72 ASP A O 1
ATOM 558 N N . TYR A 1 73 ? -7.035 -6.589 -5.658 1.00 85.56 73 TYR A N 1
ATOM 559 C CA . TYR A 1 73 ? -6.728 -5.392 -6.458 1.00 85.56 73 TYR A CA 1
ATOM 560 C C . TYR A 1 73 ? -7.953 -4.606 -6.951 1.00 85.56 73 TYR A C 1
ATOM 562 O O . TYR A 1 73 ? -7.798 -3.445 -7.330 1.00 85.56 73 TYR A O 1
ATOM 570 N N . ASN A 1 74 ? -9.159 -5.183 -6.941 1.00 87.31 74 ASN A N 1
ATOM 571 C CA . ASN A 1 74 ? -10.380 -4.438 -7.262 1.00 87.31 74 ASN A CA 1
ATOM 572 C C . ASN A 1 74 ? -10.887 -3.625 -6.069 1.00 87.31 74 ASN A C 1
ATOM 574 O O . ASN A 1 74 ? -11.780 -2.780 -6.228 1.00 87.31 74 ASN A O 1
ATOM 578 N N . ALA A 1 75 ? -10.334 -3.860 -4.875 1.00 89.62 75 ALA A N 1
ATOM 579 C CA . ALA A 1 75 ? -10.633 -3.040 -3.724 1.00 89.62 75 ALA A CA 1
ATOM 580 C C . ALA A 1 75 ? -10.044 -1.630 -3.887 1.00 89.62 75 ALA A C 1
ATOM 582 O O . ALA A 1 75 ? -8.917 -1.433 -4.334 1.00 89.62 75 ALA A O 1
ATOM 583 N N . SER A 1 76 ? -10.788 -0.617 -3.453 1.00 89.69 76 SER A N 1
ATOM 584 C CA . SER A 1 76 ? -10.210 0.695 -3.172 1.00 89.69 76 SER A CA 1
ATOM 585 C C . SER A 1 76 ? -9.224 0.585 -2.008 1.00 89.69 76 SER A C 1
ATOM 587 O O . SER A 1 76 ? -9.423 -0.221 -1.098 1.00 89.69 76 SER A O 1
ATOM 589 N N . GLN A 1 77 ? -8.211 1.454 -1.983 1.00 91.19 77 GLN A N 1
ATOM 590 C CA . GLN A 1 77 ? -7.291 1.583 -0.848 1.00 91.19 77 GLN A CA 1
ATOM 591 C C . GLN A 1 77 ? -8.076 1.671 0.484 1.00 91.19 77 GLN A C 1
ATOM 593 O O . GLN A 1 77 ? -8.820 2.643 0.671 1.00 91.19 77 GLN A O 1
ATOM 598 N N . PRO A 1 78 ? -7.933 0.715 1.427 1.00 93.81 78 PRO A N 1
ATOM 599 C CA . PRO A 1 78 ? -8.843 0.600 2.574 1.00 93.81 78 PRO A CA 1
ATOM 600 C C . PRO A 1 78 ? -8.918 1.854 3.453 1.00 93.81 78 PRO A C 1
ATOM 602 O O . PRO A 1 78 ? -9.984 2.216 3.951 1.00 93.81 78 PRO A O 1
ATOM 605 N N . TRP A 1 79 ? -7.808 2.583 3.600 1.00 93.50 79 TRP A N 1
ATOM 606 C CA . TRP A 1 79 ? -7.771 3.835 4.361 1.00 93.50 79 TRP A CA 1
ATOM 607 C C . TRP A 1 79 ? -8.635 4.952 3.760 1.00 93.50 79 TRP A C 1
ATOM 609 O O . TRP A 1 79 ? -9.041 5.844 4.505 1.00 93.50 79 TRP A O 1
ATOM 619 N N . ARG A 1 80 ? -8.964 4.903 2.461 1.00 91.94 80 ARG A N 1
ATOM 620 C CA . ARG A 1 80 ? -9.846 5.879 1.795 1.00 91.94 80 ARG A CA 1
ATOM 621 C C . ARG A 1 80 ? -11.321 5.688 2.128 1.00 91.94 80 ARG A C 1
ATOM 623 O O . ARG A 1 80 ? -12.095 6.627 1.970 1.00 91.94 80 ARG A O 1
ATOM 630 N N . LEU A 1 81 ? -11.724 4.506 2.596 1.00 92.44 81 LEU A N 1
ATOM 631 C CA . LEU A 1 81 ? -13.089 4.288 3.086 1.00 92.44 81 LEU A CA 1
ATOM 632 C C . LEU A 1 81 ? -13.313 4.971 4.448 1.00 92.44 81 LEU A C 1
ATOM 634 O O . LEU A 1 81 ? -14.444 5.280 4.825 1.00 92.44 81 LEU A O 1
ATOM 638 N N . GLY A 1 82 ? -12.228 5.268 5.168 1.00 92.88 82 GLY A N 1
ATOM 639 C CA . GLY A 1 82 ? -12.297 5.927 6.463 1.00 92.88 82 GLY A CA 1
ATOM 640 C C . GLY A 1 82 ? -12.823 5.009 7.564 1.00 92.88 82 GLY A C 1
ATOM 641 O O . GLY A 1 82 ? -12.806 3.785 7.444 1.00 92.88 82 GLY A O 1
ATOM 642 N N . ALA A 1 83 ? -13.351 5.607 8.630 1.00 93.31 83 ALA A N 1
ATOM 643 C CA . ALA A 1 83 ? -13.896 4.875 9.775 1.00 93.31 83 ALA A CA 1
ATOM 644 C C . ALA A 1 83 ? -15.025 3.883 9.413 1.00 93.31 83 ALA A C 1
ATOM 646 O O . ALA A 1 83 ? -15.245 2.937 10.165 1.00 93.31 83 ALA A O 1
ATOM 647 N N . ALA A 1 84 ? -15.696 4.059 8.265 1.00 92.69 84 ALA A N 1
ATOM 648 C CA . ALA A 1 84 ? -16.695 3.117 7.752 1.00 92.69 84 ALA A CA 1
ATOM 649 C C . ALA A 1 84 ? -16.106 1.730 7.433 1.00 92.69 84 ALA A C 1
ATOM 651 O O . ALA A 1 84 ? -16.827 0.740 7.456 1.00 92.69 84 ALA A O 1
ATOM 652 N N . LEU A 1 85 ? -14.787 1.628 7.219 1.00 95.50 85 LEU A N 1
ATOM 653 C CA . LEU A 1 85 ? -14.105 0.343 7.053 1.00 95.50 85 LEU A CA 1
ATOM 654 C C . LEU A 1 85 ? -14.342 -0.600 8.239 1.00 95.50 85 LEU A C 1
ATOM 656 O O . LEU A 1 85 ? -14.430 -1.807 8.040 1.00 95.50 85 LEU A O 1
ATOM 660 N N . LEU A 1 86 ? -14.465 -0.071 9.462 1.00 95.31 86 LEU A N 1
ATOM 661 C CA . LEU A 1 86 ? -14.650 -0.880 10.672 1.00 95.31 86 LEU A CA 1
ATOM 662 C C . LEU A 1 86 ? -15.925 -1.732 10.627 1.00 95.31 86 LEU A C 1
ATOM 664 O O . LEU A 1 86 ? -15.933 -2.826 11.189 1.00 95.31 86 LEU A O 1
ATOM 668 N N . ASP A 1 87 ? -16.963 -1.251 9.942 1.00 93.94 87 ASP A N 1
ATOM 669 C CA . ASP A 1 87 ? -18.229 -1.969 9.782 1.00 93.94 87 ASP A CA 1
ATOM 670 C C . ASP A 1 87 ? -18.120 -3.095 8.731 1.00 93.94 87 ASP A C 1
ATOM 672 O O . ASP A 1 87 ? -18.841 -4.089 8.810 1.00 93.94 87 ASP A O 1
ATOM 676 N N . GLU A 1 88 ? -17.173 -2.986 7.791 1.00 92.06 88 GLU A N 1
ATOM 677 C CA . GLU A 1 88 ? -16.940 -3.956 6.709 1.00 92.06 88 GLU A CA 1
ATOM 678 C C . GLU A 1 88 ? -16.026 -5.121 7.132 1.00 92.06 88 GLU A C 1
ATOM 680 O O . GLU A 1 88 ? -16.191 -6.256 6.662 1.00 92.06 88 GLU A O 1
ATOM 685 N N . LEU A 1 89 ? -15.070 -4.871 8.042 1.00 94.19 89 LEU A N 1
ATOM 686 C CA . LEU A 1 89 ? -14.064 -5.862 8.458 1.00 94.19 89 LEU A CA 1
ATOM 687 C C . LEU A 1 89 ? -14.666 -7.210 8.889 1.00 94.19 89 LEU A C 1
ATOM 689 O O . LEU A 1 89 ? -14.198 -8.230 8.386 1.00 94.19 89 LEU A O 1
ATOM 693 N N . PRO A 1 90 ? -15.721 -7.282 9.729 1.00 92.19 90 PRO A N 1
ATOM 694 C CA . PRO A 1 90 ? -16.251 -8.568 10.191 1.00 92.19 90 PRO A CA 1
ATOM 695 C C . PRO A 1 90 ? -16.772 -9.485 9.074 1.00 92.19 90 PRO A C 1
ATOM 697 O O . PRO A 1 90 ? -16.877 -10.692 9.280 1.00 92.19 90 PRO A O 1
ATOM 700 N N . SER A 1 91 ? -17.115 -8.925 7.909 1.00 89.06 91 SER A N 1
ATOM 701 C CA . SER A 1 91 ? -17.591 -9.673 6.734 1.00 89.06 91 SER A CA 1
ATOM 702 C C . SER A 1 91 ? -16.496 -9.949 5.693 1.00 89.06 91 SER A C 1
ATOM 704 O O . SER A 1 91 ? -16.723 -10.647 4.702 1.00 89.06 91 SER A O 1
ATOM 706 N N . SER A 1 92 ? -15.299 -9.404 5.914 1.00 90.62 92 SER A N 1
ATOM 707 C CA . SER A 1 92 ? -14.177 -9.483 4.985 1.00 90.62 92 SER A CA 1
ATOM 708 C C . SER A 1 92 ? -13.452 -10.827 5.074 1.00 90.62 92 SER A C 1
ATOM 710 O O . SER A 1 92 ? -13.482 -11.520 6.093 1.00 90.62 92 SER A O 1
ATOM 712 N N . ARG A 1 93 ? -12.770 -11.207 3.987 1.00 91.19 93 ARG A N 1
ATOM 713 C CA . ARG A 1 93 ? -11.945 -12.423 3.935 1.00 91.19 93 ARG A CA 1
ATOM 714 C C . ARG A 1 93 ? -10.809 -12.323 4.948 1.00 91.19 93 ARG A C 1
ATOM 716 O O . ARG A 1 93 ? -10.127 -11.305 5.004 1.00 91.19 93 ARG A O 1
ATOM 723 N N . SER A 1 94 ? -10.583 -13.381 5.722 1.00 92.69 94 SER A N 1
ATOM 724 C CA . SER A 1 94 ? -9.408 -13.474 6.591 1.00 92.69 94 SER A CA 1
ATOM 725 C C . SER A 1 94 ? -8.137 -13.631 5.762 1.00 92.69 94 SER A C 1
ATOM 727 O O . SER A 1 94 ? -8.123 -14.385 4.793 1.00 92.69 94 SER A O 1
ATOM 729 N N . PHE A 1 95 ? -7.079 -12.937 6.163 1.00 91.62 95 PHE A N 1
ATOM 730 C CA . PHE A 1 95 ? -5.757 -13.048 5.556 1.00 91.62 95 PHE A CA 1
ATOM 731 C C . PHE A 1 95 ? -4.996 -14.262 6.105 1.00 91.62 95 PHE A C 1
ATOM 733 O O . PHE A 1 95 ? -4.988 -14.495 7.318 1.00 91.62 95 PHE A O 1
ATOM 740 N N . SER A 1 96 ? -4.304 -14.988 5.226 1.00 84.94 96 SER A N 1
ATOM 741 C CA . SER A 1 96 ? -3.320 -16.012 5.580 1.00 84.94 96 SER A CA 1
ATOM 742 C C . SER A 1 96 ? -1.919 -15.639 5.087 1.00 84.94 96 SER A C 1
ATOM 744 O O . SER A 1 96 ? -1.729 -15.179 3.966 1.00 84.94 96 SER A O 1
ATOM 746 N N . ALA A 1 97 ? -0.906 -15.911 5.914 1.00 77.31 97 ALA A N 1
ATOM 747 C CA . ALA A 1 97 ? 0.504 -15.664 5.595 1.00 77.31 97 ALA A CA 1
ATOM 748 C C . ALA A 1 97 ? 1.052 -16.539 4.448 1.00 77.31 97 ALA A C 1
ATOM 750 O O . ALA A 1 97 ? 2.151 -16.289 3.959 1.00 77.31 97 ALA A O 1
ATOM 751 N N . GLU A 1 98 ? 0.318 -17.583 4.056 1.00 78.88 98 GLU A N 1
ATOM 752 C CA . GLU A 1 98 ? 0.658 -18.456 2.923 1.00 78.88 98 GLU A CA 1
ATOM 753 C C . GLU A 1 98 ? 0.254 -17.852 1.568 1.00 78.88 98 GLU A C 1
ATOM 755 O O . GLU A 1 98 ? 0.568 -18.412 0.518 1.00 78.88 98 GLU A O 1
ATOM 760 N N . GLU A 1 99 ? -0.456 -16.725 1.585 1.00 78.81 99 GLU A N 1
ATOM 761 C CA . GLU A 1 99 ? -0.877 -16.012 0.385 1.00 78.81 99 GLU A CA 1
ATOM 762 C C . GLU A 1 99 ? 0.247 -15.110 -0.158 1.00 78.81 99 GLU A C 1
ATOM 764 O O . GLU A 1 99 ? 1.380 -15.128 0.324 1.00 78.81 99 GLU A O 1
ATOM 769 N N . ALA A 1 100 ? -0.038 -14.341 -1.208 1.00 80.00 100 ALA A N 1
ATOM 770 C CA . ALA A 1 100 ? 0.935 -13.439 -1.819 1.00 80.00 100 ALA A CA 1
ATOM 771 C C . ALA A 1 100 ? 1.288 -12.244 -0.910 1.00 80.00 100 ALA A C 1
ATOM 773 O O . ALA A 1 100 ? 0.511 -11.852 -0.040 1.00 80.00 100 ALA A O 1
ATOM 774 N N . MET A 1 101 ? 2.461 -11.643 -1.146 1.00 86.38 101 MET A N 1
ATOM 775 C CA . MET A 1 101 ? 2.866 -10.395 -0.493 1.00 86.38 101 MET A CA 1
ATOM 776 C C . MET A 1 101 ? 1.947 -9.250 -0.960 1.00 86.38 101 MET A C 1
ATOM 778 O O . MET A 1 101 ? 1.938 -8.972 -2.162 1.00 86.38 101 MET A O 1
ATOM 782 N N . PRO A 1 102 ? 1.190 -8.590 -0.061 1.00 91.06 102 PRO A N 1
ATOM 783 C CA . PRO A 1 102 ? 0.379 -7.436 -0.433 1.00 91.06 102 PRO A CA 1
ATOM 784 C C . PRO A 1 102 ? 1.262 -6.241 -0.814 1.00 91.06 102 PRO A C 1
ATOM 786 O O . PRO A 1 102 ? 2.435 -6.172 -0.444 1.00 91.06 102 PRO A O 1
ATOM 789 N N . VAL A 1 103 ? 0.689 -5.274 -1.529 1.00 91.00 103 VAL A N 1
ATOM 790 C CA . VAL A 1 103 ? 1.384 -4.029 -1.900 1.00 91.00 103 VAL A CA 1
ATOM 791 C C . VAL A 1 103 ? 1.298 -2.964 -0.807 1.00 91.00 103 VAL A C 1
ATOM 793 O O . VAL A 1 103 ? 2.121 -2.049 -0.761 1.00 91.00 103 VAL A O 1
ATOM 796 N N . ALA A 1 104 ? 0.323 -3.076 0.096 1.00 94.44 104 ALA A N 1
ATOM 797 C CA . ALA A 1 104 ? 0.193 -2.175 1.232 1.00 94.44 104 ALA A CA 1
ATOM 798 C C . ALA A 1 104 ? -0.594 -2.795 2.389 1.00 94.44 104 ALA A C 1
ATOM 800 O O . ALA A 1 104 ? -1.342 -3.765 2.221 1.00 94.44 104 ALA A O 1
ATOM 801 N N . GLY A 1 105 ? -0.484 -2.180 3.565 1.00 96.12 105 GLY A N 1
ATOM 802 C CA . GLY A 1 105 ? -1.217 -2.612 4.743 1.00 96.12 105 GLY A CA 1
ATOM 803 C C . GLY A 1 105 ? -1.620 -1.481 5.677 1.00 96.12 105 GLY A C 1
ATOM 804 O O . GLY A 1 105 ? -0.940 -0.464 5.801 1.00 96.12 105 GLY A O 1
ATOM 805 N N . LEU A 1 106 ? -2.753 -1.689 6.349 1.00 97.69 106 LEU A N 1
ATOM 806 C CA . LEU A 1 106 ? -3.320 -0.804 7.361 1.00 97.69 106 LEU A CA 1
ATOM 807 C C . LEU A 1 106 ? -3.464 -1.567 8.680 1.00 97.69 106 LEU A C 1
ATOM 809 O O . LEU A 1 106 ? -4.224 -2.526 8.780 1.00 97.69 106 LEU A O 1
ATOM 813 N N . HIS A 1 107 ? -2.768 -1.124 9.716 1.00 97.88 107 HIS A N 1
ATOM 814 C CA . HIS A 1 107 ? -2.991 -1.586 11.078 1.00 97.88 107 HIS A CA 1
ATOM 815 C C . HIS A 1 107 ? -3.909 -0.624 11.827 1.00 97.88 107 HIS A C 1
ATOM 817 O O . HIS A 1 107 ? -3.708 0.583 11.753 1.00 97.88 107 HIS A O 1
ATOM 823 N N . LEU A 1 108 ? -4.873 -1.155 12.578 1.00 98.31 108 LEU A N 1
ATOM 824 C CA . LEU A 1 108 ? -5.821 -0.413 13.402 1.00 98.31 108 LEU A CA 1
ATOM 825 C C . LEU A 1 108 ? -5.742 -0.883 14.863 1.00 98.31 108 LEU A C 1
ATOM 827 O O . LEU A 1 108 ? -6.225 -1.961 15.222 1.00 98.31 108 LEU A O 1
ATOM 831 N N . ASP A 1 109 ? -5.199 -0.027 15.724 1.00 97.00 109 ASP A N 1
ATOM 832 C CA . ASP A 1 109 ? -5.340 -0.116 17.178 1.00 97.00 109 ASP A CA 1
ATOM 833 C C . ASP A 1 109 ? -6.640 0.596 17.572 1.00 97.00 109 ASP A C 1
ATOM 835 O O . ASP A 1 109 ? -6.688 1.817 17.751 1.00 97.00 109 ASP A O 1
ATOM 839 N N . ILE A 1 110 ? -7.725 -0.181 17.647 1.00 96.06 110 ILE A N 1
ATOM 840 C CA . ILE A 1 110 ? -9.070 0.333 17.937 1.00 96.06 110 ILE A CA 1
ATOM 841 C C . ILE A 1 110 ? -9.141 1.003 19.321 1.00 96.06 110 ILE A C 1
ATOM 843 O O . ILE A 1 110 ? -9.655 2.124 19.390 1.00 96.06 110 ILE A O 1
ATOM 847 N N . PRO A 1 111 ? -8.643 0.393 20.421 1.00 96.12 111 PRO A N 1
ATOM 848 C CA . PRO A 1 111 ? -8.683 1.030 21.737 1.00 96.12 111 PRO A CA 1
ATOM 849 C C . PRO A 1 111 ? -7.953 2.374 21.797 1.00 96.12 111 PRO A C 1
ATOM 851 O O . PRO A 1 111 ? -8.473 3.314 22.402 1.00 96.12 111 PRO A O 1
ATOM 854 N N . ALA A 1 112 ? -6.771 2.481 21.180 1.00 96.81 112 ALA A N 1
ATOM 855 C CA . ALA A 1 112 ? -5.989 3.717 21.193 1.00 96.81 112 ALA A CA 1
ATOM 856 C C . ALA A 1 112 ? -6.373 4.702 20.078 1.00 96.81 112 ALA A C 1
ATOM 858 O O . ALA A 1 112 ? -5.891 5.834 20.091 1.00 96.81 112 ALA A O 1
ATOM 859 N N . LYS A 1 113 ? -7.216 4.284 19.124 1.00 97.56 113 LYS A N 1
ATOM 860 C CA . LYS A 1 113 ? -7.497 4.995 17.869 1.00 97.56 113 LYS A CA 1
ATOM 861 C C . LYS A 1 113 ? -6.216 5.390 17.138 1.00 97.56 113 LYS A C 1
ATOM 863 O O . LYS A 1 113 ? -6.004 6.553 16.797 1.00 97.56 113 LYS A O 1
ATOM 868 N N . ARG A 1 114 ? -5.343 4.416 16.904 1.00 98.12 114 ARG A N 1
ATOM 869 C CA . ARG A 1 114 ? -4.107 4.618 16.140 1.00 98.12 114 ARG A CA 1
ATOM 870 C C . ARG A 1 114 ? -4.115 3.762 14.898 1.00 98.12 114 ARG A C 1
ATOM 872 O O . ARG A 1 114 ? -4.551 2.615 14.939 1.00 98.12 114 ARG A O 1
ATOM 879 N N . ALA A 1 115 ? -3.607 4.323 13.816 1.00 98.12 115 ALA A N 1
ATOM 880 C CA . ALA A 1 115 ? -3.424 3.623 12.571 1.00 98.12 115 ALA A CA 1
ATOM 881 C C . ALA A 1 115 ? -1.968 3.666 12.128 1.00 98.12 115 ALA A C 1
ATOM 883 O O . ALA A 1 115 ? -1.298 4.693 12.243 1.00 98.12 115 ALA A O 1
ATOM 884 N N . GLY A 1 116 ? -1.507 2.542 11.601 1.00 97.75 116 GLY A N 1
ATOM 885 C CA . GLY A 1 116 ? -0.237 2.428 10.904 1.00 97.75 116 GLY A CA 1
ATOM 886 C C . GLY A 1 116 ? -0.472 2.079 9.448 1.00 97.75 116 GLY A C 1
ATOM 887 O O . GLY A 1 116 ? -1.246 1.163 9.179 1.00 97.75 116 GLY A O 1
ATOM 888 N N . VAL A 1 117 ? 0.171 2.785 8.524 1.00 97.31 117 VAL A N 1
ATOM 889 C CA . VAL A 1 117 ? 0.100 2.482 7.091 1.00 97.31 117 VAL A CA 1
ATOM 890 C C . VAL A 1 117 ? 1.504 2.276 6.552 1.00 97.31 117 VAL A C 1
ATOM 892 O O . VAL A 1 117 ? 2.344 3.163 6.685 1.00 97.31 117 VAL A O 1
ATOM 895 N N . TRP A 1 118 ? 1.735 1.133 5.915 1.00 95.31 118 TRP A N 1
ATOM 896 C CA . TRP A 1 118 ?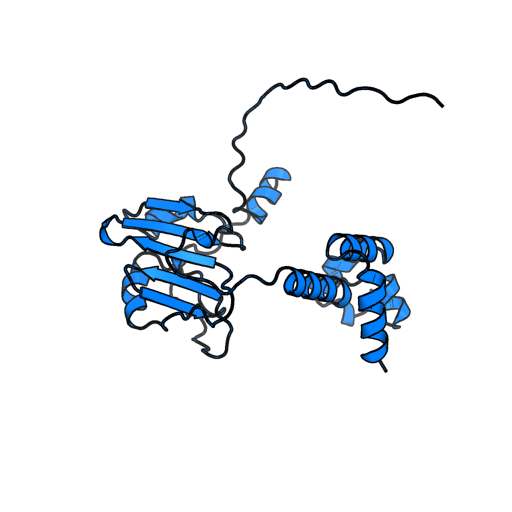 2.875 0.917 5.024 1.00 95.31 118 TRP A CA 1
ATOM 897 C C . TRP A 1 118 ? 2.349 0.694 3.607 1.00 95.31 118 TRP A C 1
ATOM 899 O O . TRP A 1 118 ? 1.255 0.152 3.428 1.00 95.31 118 TRP A O 1
ATOM 909 N N . CYS A 1 119 ? 3.087 1.144 2.600 1.00 91.94 119 CYS A N 1
ATOM 910 C CA . CYS A 1 119 ? 2.647 1.100 1.210 1.00 91.94 119 CYS A CA 1
ATOM 911 C C . CYS A 1 119 ? 3.846 1.224 0.268 1.00 91.94 119 CYS A C 1
ATOM 913 O O . CYS A 1 119 ? 4.686 2.098 0.465 1.00 91.94 119 CYS A O 1
ATOM 915 N N . ILE A 1 120 ? 3.905 0.387 -0.771 1.00 85.62 120 ILE A N 1
ATOM 916 C CA . ILE A 1 120 ? 4.904 0.526 -1.850 1.00 85.62 120 ILE A CA 1
ATOM 917 C C . ILE A 1 120 ? 4.418 1.449 -2.982 1.00 85.62 120 ILE A C 1
ATOM 919 O O . ILE A 1 120 ? 5.174 1.773 -3.897 1.00 85.62 120 ILE A O 1
ATOM 923 N N . GLU A 1 121 ? 3.147 1.854 -2.932 1.00 81.88 121 GLU A N 1
ATOM 924 C CA . GLU A 1 121 ? 2.512 2.784 -3.867 1.00 81.88 121 GLU A CA 1
ATOM 925 C C . GLU A 1 121 ? 2.414 4.199 -3.264 1.00 81.88 121 GLU A C 1
ATOM 927 O O . GLU A 1 121 ? 2.420 4.356 -2.038 1.00 81.88 121 GLU A O 1
ATOM 932 N N . PRO A 1 122 ? 2.270 5.249 -4.091 1.00 76.69 122 PRO A N 1
ATOM 933 C CA . PRO A 1 122 ? 2.000 6.595 -3.595 1.00 76.69 122 PRO A CA 1
ATOM 934 C C . PRO A 1 122 ? 0.724 6.655 -2.738 1.00 76.69 122 PRO A C 1
ATOM 936 O O . PRO A 1 122 ? -0.316 6.088 -3.084 1.00 76.69 122 PRO A O 1
ATOM 939 N N . LEU A 1 123 ? 0.797 7.383 -1.620 1.00 80.19 123 LEU A N 1
ATOM 940 C CA . LEU A 1 123 ? -0.342 7.640 -0.728 1.00 80.19 123 LEU A CA 1
ATOM 941 C C . LEU A 1 123 ? -0.973 9.019 -0.959 1.00 80.19 123 LEU A C 1
ATOM 943 O O . LEU A 1 123 ? -1.942 9.336 -0.275 1.00 80.19 123 LEU A O 1
ATOM 947 N N . ASP A 1 124 ? -0.395 9.824 -1.862 1.00 74.19 124 ASP A N 1
ATOM 948 C CA . ASP A 1 124 ? -0.827 11.138 -2.356 1.00 74.19 124 ASP A CA 1
ATOM 949 C C . ASP A 1 124 ? -1.851 11.835 -1.457 1.00 74.19 124 ASP A C 1
ATOM 951 O O . ASP A 1 124 ? -3.038 11.567 -1.547 1.00 74.19 124 ASP A O 1
ATOM 955 N N . GLY A 1 125 ? -1.409 12.731 -0.571 1.00 78.44 125 GLY A N 1
ATOM 956 C CA . GLY A 1 125 ? -2.314 13.557 0.241 1.00 78.44 125 GLY A CA 1
ATOM 957 C C . GLY A 1 125 ? -2.945 12.884 1.470 1.00 78.44 125 GLY A C 1
ATOM 958 O O . GLY A 1 125 ? -3.617 13.583 2.237 1.00 78.44 125 GLY A O 1
ATOM 959 N N . LEU A 1 126 ? -2.687 11.592 1.732 1.00 87.19 126 LEU A N 1
ATOM 960 C CA . LEU A 1 126 ? -3.299 10.846 2.844 1.00 87.19 126 LEU A CA 1
ATOM 961 C C . LEU A 1 126 ? -3.219 11.564 4.198 1.00 87.19 126 LEU A C 1
ATOM 963 O O . LEU A 1 126 ? -4.244 11.694 4.859 1.00 87.19 126 LEU A O 1
ATOM 967 N N . GLU A 1 127 ? -2.053 12.075 4.607 1.00 90.00 127 GLU A N 1
ATOM 968 C CA . GLU A 1 127 ? -1.899 12.772 5.899 1.00 90.00 127 GLU A CA 1
ATOM 969 C C . GLU A 1 127 ? -2.840 13.979 6.038 1.00 90.00 127 GLU A C 1
ATOM 971 O O . GLU A 1 127 ? -3.349 14.259 7.123 1.00 90.00 127 GLU A O 1
ATOM 976 N N . SER A 1 128 ? -3.102 14.685 4.933 1.00 86.31 128 SER A N 1
ATOM 977 C CA . SER A 1 128 ? -3.989 15.853 4.925 1.00 86.31 128 SER A CA 1
ATOM 978 C C . SER A 1 128 ? -5.462 15.454 5.014 1.00 86.31 128 SER A C 1
ATOM 980 O O . SER A 1 128 ? -6.255 16.149 5.650 1.00 86.31 128 SER A O 1
ATOM 982 N N . TRP A 1 129 ? -5.843 14.335 4.394 1.00 88.19 129 TRP A N 1
ATOM 983 C CA . TRP A 1 129 ? -7.226 13.846 4.393 1.00 88.19 129 TRP A CA 1
ATOM 984 C C . TRP A 1 129 ? -7.559 12.981 5.604 1.00 88.19 129 TRP A C 1
ATOM 986 O O . TRP A 1 129 ? -8.731 12.868 5.971 1.00 88.19 129 TRP A O 1
ATOM 996 N N . TRP A 1 130 ? -6.541 12.418 6.254 1.00 94.12 130 TRP A N 1
ATOM 997 C CA . TRP A 1 130 ? -6.682 11.486 7.364 1.00 94.12 130 TRP A CA 1
ATOM 998 C C . TRP A 1 130 ? -7.642 11.969 8.457 1.00 94.12 130 TRP A C 1
ATOM 1000 O O . TRP A 1 130 ? -8.551 11.212 8.794 1.00 94.12 130 TRP A O 1
ATOM 1010 N N . PRO A 1 131 ? -7.568 13.221 8.961 1.00 94.44 131 PRO A N 1
ATOM 1011 C CA . PRO A 1 131 ? -8.477 13.674 10.015 1.00 94.44 131 PRO A CA 1
ATOM 1012 C C . PRO A 1 131 ? -9.957 13.672 9.604 1.00 94.44 131 PRO A C 1
ATOM 1014 O O . PRO A 1 131 ? -10.828 13.579 10.466 1.00 94.44 131 PRO A O 1
ATOM 1017 N N . SER A 1 132 ? -10.240 13.791 8.301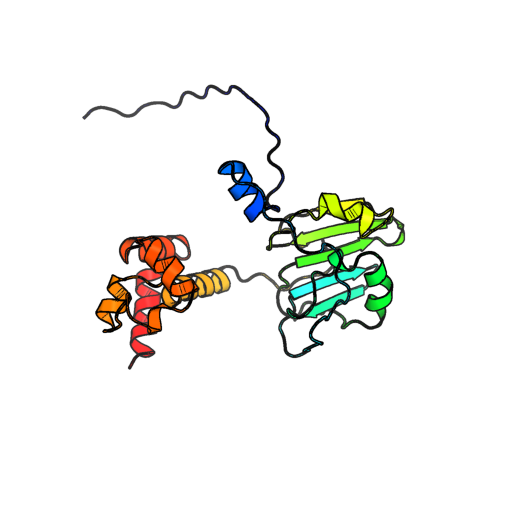 1.00 92.56 132 SER A N 1
ATOM 1018 C CA . SER A 1 132 ? -11.604 13.759 7.760 1.00 92.56 132 SER A CA 1
ATOM 1019 C C . SER A 1 132 ? -12.091 12.328 7.532 1.00 92.56 132 SER A C 1
ATOM 1021 O O . SER A 1 132 ? -13.250 12.031 7.806 1.00 92.56 132 SER A O 1
ATOM 1023 N N . LEU A 1 133 ? -11.210 11.440 7.060 1.00 93.69 133 LEU A N 1
ATOM 1024 C CA . LEU A 1 133 ? -11.518 10.028 6.798 1.00 93.69 133 LEU A CA 1
ATOM 1025 C C . LEU A 1 133 ? -11.625 9.209 8.093 1.00 93.69 133 LEU A C 1
ATOM 1027 O O . LEU A 1 133 ? -12.521 8.379 8.244 1.00 93.69 133 LEU A O 1
ATOM 1031 N N . TRP A 1 134 ? -10.744 9.479 9.055 1.00 96.12 134 TRP A N 1
ATOM 1032 C CA . TRP A 1 134 ? -10.633 8.769 10.327 1.00 96.12 134 TRP A CA 1
ATOM 1033 C C . TRP A 1 134 ? -10.722 9.736 11.520 1.00 96.12 134 TRP A C 1
ATOM 1035 O O . TRP A 1 134 ? -9.728 9.989 12.208 1.00 96.12 134 TRP A O 1
ATOM 1045 N N . PRO A 1 135 ? -11.914 10.293 11.817 1.00 96.19 135 PRO A N 1
ATOM 1046 C CA . PRO A 1 135 ? -12.061 11.296 12.865 1.00 96.19 135 PRO A CA 1
ATOM 1047 C C . PRO A 1 135 ? -11.593 10.801 14.240 1.00 96.19 135 PRO A C 1
ATOM 1049 O O . PRO A 1 135 ? -12.112 9.830 14.799 1.00 96.19 135 PRO A O 1
ATOM 1052 N N . GLY A 1 136 ? -10.621 11.515 14.809 1.00 97.00 136 GLY A N 1
ATOM 1053 C CA . GLY A 1 136 ? -10.049 11.210 16.120 1.00 97.00 136 GLY A CA 1
ATOM 1054 C C . GLY A 1 136 ? -9.067 10.037 16.139 1.00 97.00 136 GLY A C 1
ATOM 1055 O O . GLY A 1 136 ? -8.778 9.553 17.231 1.00 97.00 136 GLY A O 1
ATOM 1056 N N . TRP A 1 137 ? -8.584 9.585 14.977 1.00 98.25 137 TRP A N 1
ATOM 1057 C CA . TRP A 1 137 ? -7.499 8.611 14.876 1.00 98.25 137 TRP A CA 1
ATOM 1058 C C . TRP A 1 137 ? -6.157 9.284 14.596 1.00 98.25 137 TRP A C 1
ATOM 1060 O O . TRP A 1 137 ? -6.069 10.196 13.774 1.00 98.25 137 TRP A O 1
ATOM 1070 N N . GLU A 1 138 ? -5.098 8.792 15.229 1.00 98.12 138 GLU A N 1
ATOM 1071 C CA . GLU A 1 138 ? -3.715 9.169 14.923 1.00 98.12 138 GLU A CA 1
ATOM 1072 C C . GLU A 1 138 ? -3.182 8.304 13.771 1.00 98.12 138 GLU A C 1
ATOM 1074 O O . GLU A 1 138 ? -3.417 7.097 13.756 1.00 98.12 138 GLU A O 1
ATOM 1079 N N . LEU A 1 139 ? -2.447 8.902 12.828 1.00 97.81 139 LEU A N 1
ATOM 1080 C CA . LEU A 1 139 ? -1.790 8.196 11.723 1.00 97.81 139 LEU A CA 1
ATOM 1081 C C . LEU A 1 139 ? -0.283 8.114 11.958 1.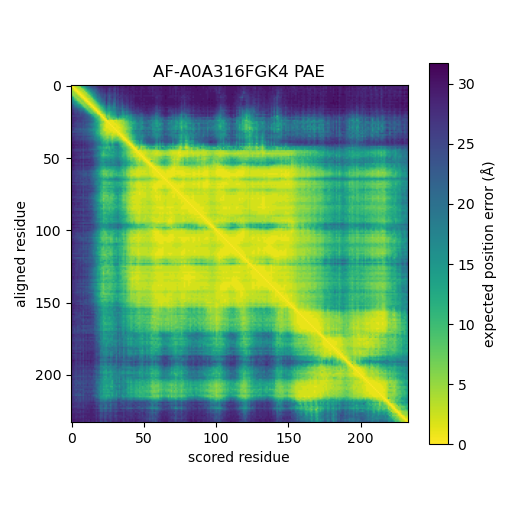00 97.81 139 LEU A C 1
ATOM 1083 O O . LEU A 1 139 ? 0.351 9.104 12.320 1.00 97.81 139 LEU A O 1
ATOM 1087 N N . SER A 1 140 ? 0.293 6.947 11.698 1.00 97.50 140 SER A N 1
ATOM 1088 C CA . SER A 1 140 ? 1.727 6.738 11.520 1.00 97.50 140 SER A CA 1
ATOM 1089 C C . SE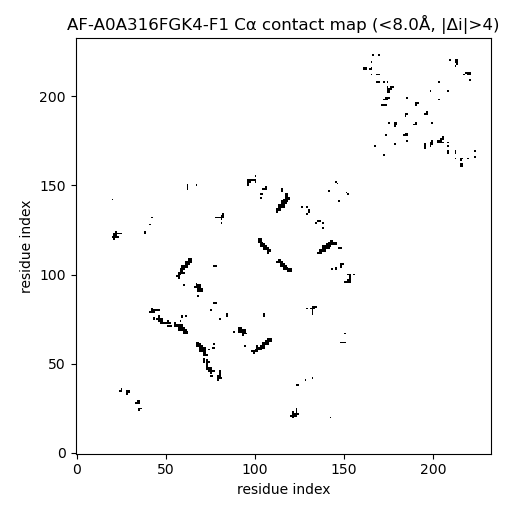R A 1 140 ? 1.976 6.119 10.149 1.00 97.50 140 SER A C 1
ATOM 1091 O O . SER A 1 140 ? 1.368 5.107 9.811 1.00 97.50 140 SER A O 1
ATOM 1093 N N . LEU A 1 141 ? 2.866 6.725 9.369 1.00 95.56 141 LEU A N 1
ATOM 1094 C CA . LEU A 1 141 ? 3.344 6.151 8.115 1.00 95.56 141 LEU A CA 1
ATOM 1095 C C . LEU A 1 141 ? 4.626 5.351 8.384 1.00 95.56 141 LEU A C 1
ATOM 1097 O O . LEU A 1 141 ? 5.487 5.805 9.141 1.00 95.56 141 LEU A O 1
ATOM 1101 N N . TRP A 1 142 ? 4.717 4.156 7.808 1.00 95.12 142 TRP A N 1
ATOM 1102 C CA . TRP A 1 142 ? 5.764 3.156 8.060 1.00 95.12 142 TRP A CA 1
ATOM 1103 C C . TRP A 1 142 ? 6.605 2.835 6.818 1.00 95.12 142 TRP A C 1
ATOM 1105 O O . TRP A 1 142 ? 7.300 1.832 6.772 1.00 95.12 142 TRP A O 1
ATOM 1115 N N . ASP A 1 143 ? 6.547 3.690 5.811 1.00 88.88 143 ASP A N 1
ATOM 1116 C CA . ASP A 1 143 ? 7.222 3.562 4.518 1.00 88.88 143 ASP A CA 1
ATOM 1117 C C . ASP A 1 143 ? 6.800 2.259 3.831 1.00 88.88 143 ASP A C 1
ATOM 1119 O O . ASP A 1 143 ? 5.609 1.941 3.773 1.00 88.88 143 ASP A O 1
ATOM 1123 N N . ASP A 1 144 ? 7.758 1.510 3.310 1.00 88.19 144 ASP A N 1
ATOM 1124 C CA . ASP A 1 144 ? 7.587 0.167 2.771 1.00 88.19 144 ASP A CA 1
ATOM 1125 C C . ASP A 1 144 ? 7.824 -0.926 3.836 1.00 88.19 144 ASP A C 1
ATOM 1127 O O . ASP A 1 144 ? 7.897 -2.114 3.512 1.00 88.19 144 ASP A O 1
ATOM 1131 N N . ASP A 1 145 ? 7.913 -0.558 5.123 1.00 90.00 145 ASP A N 1
ATOM 1132 C CA . ASP A 1 145 ? 8.214 -1.485 6.214 1.00 90.00 145 ASP A CA 1
ATOM 1133 C C . ASP A 1 145 ? 6.963 -2.211 6.728 1.00 90.00 145 ASP A C 1
ATOM 1135 O O . ASP A 1 145 ? 6.382 -1.898 7.777 1.00 90.00 145 ASP A O 1
ATOM 1139 N N . ALA A 1 146 ? 6.598 -3.268 6.001 1.00 91.00 146 ALA A N 1
ATOM 1140 C CA . ALA A 1 146 ? 5.552 -4.209 6.390 1.00 91.00 146 ALA A CA 1
ATOM 1141 C C . ALA A 1 146 ? 5.804 -4.882 7.760 1.00 91.00 146 ALA A C 1
ATOM 1143 O O . ALA A 1 146 ? 4.868 -5.392 8.379 1.00 91.00 146 ALA A O 1
ATOM 1144 N N . GLY A 1 147 ? 7.041 -4.862 8.279 1.00 91.00 147 GLY A N 1
ATOM 1145 C CA . GLY A 1 147 ? 7.419 -5.477 9.553 1.00 91.00 147 GLY A CA 1
ATOM 1146 C C . GLY A 1 147 ? 6.768 -4.845 10.788 1.00 91.00 147 GLY A C 1
ATOM 1147 O O . GLY A 1 147 ? 6.725 -5.478 11.844 1.00 91.00 147 GLY A O 1
ATOM 1148 N N . HIS A 1 148 ? 6.220 -3.633 10.669 1.00 92.94 148 HIS A N 1
ATOM 1149 C CA . HIS A 1 148 ? 5.461 -2.983 11.742 1.00 92.94 148 HIS A CA 1
ATOM 1150 C C . HIS A 1 148 ? 4.063 -3.579 11.951 1.00 92.94 148 HIS A C 1
ATOM 1152 O O . HIS A 1 148 ? 3.476 -3.416 13.024 1.00 92.94 148 HIS A O 1
ATOM 1158 N N . GLN A 1 149 ? 3.503 -4.261 10.948 1.00 93.25 149 GLN A N 1
ATOM 1159 C CA . GLN A 1 149 ? 2.165 -4.826 11.057 1.00 93.25 149 GLN A CA 1
ATOM 1160 C C . GLN A 1 149 ? 2.201 -6.121 11.891 1.00 93.25 149 GLN A C 1
ATOM 1162 O O . GLN A 1 149 ? 3.079 -6.958 11.681 1.00 93.25 149 GLN A O 1
ATOM 1167 N N . PRO A 1 150 ? 1.254 -6.347 12.825 1.00 92.62 150 PRO A N 1
ATOM 1168 C CA . PRO A 1 150 ? 1.261 -7.515 13.713 1.00 92.62 150 PRO A CA 1
ATOM 1169 C C . PRO A 1 150 ? 0.766 -8.797 13.017 1.00 92.62 150 PRO A C 1
ATOM 1171 O O . PRO A 1 150 ? -0.065 -9.534 13.538 1.00 92.62 150 PRO A O 1
ATOM 1174 N N . VAL A 1 151 ? 1.269 -9.068 11.817 1.00 91.25 151 VAL A N 1
ATOM 1175 C CA . VAL A 1 151 ? 1.003 -10.272 11.034 1.00 91.25 151 VAL A CA 1
ATOM 1176 C C . VAL A 1 151 ? 2.295 -10.698 10.348 1.00 91.25 151 VAL A C 1
ATOM 1178 O O . VAL A 1 151 ? 3.174 -9.884 10.079 1.00 91.25 151 VAL A O 1
ATOM 1181 N N . ARG A 1 152 ? 2.447 -11.996 10.096 1.00 88.38 152 ARG A N 1
ATOM 1182 C CA . ARG A 1 152 ? 3.583 -12.489 9.319 1.00 88.38 152 ARG A CA 1
ATOM 1183 C C . ARG A 1 152 ? 3.235 -12.447 7.845 1.00 88.38 152 ARG A C 1
ATOM 1185 O O . ARG A 1 152 ? 2.208 -12.987 7.448 1.00 88.38 152 ARG A O 1
ATOM 1192 N N . PHE A 1 153 ? 4.126 -11.862 7.064 1.00 88.19 153 PHE A N 1
ATOM 1193 C CA . PHE A 1 153 ? 4.077 -11.926 5.613 1.00 88.19 153 PHE A CA 1
ATOM 1194 C C . PHE A 1 153 ? 4.923 -13.088 5.093 1.00 88.19 153 PHE A C 1
ATOM 1196 O O . PHE A 1 153 ? 5.849 -13.531 5.791 1.00 88.19 153 PHE A O 1
ATOM 1203 N N . PRO A 1 154 ? 4.618 -13.597 3.888 1.00 81.81 154 PRO A N 1
ATOM 1204 C CA . PRO A 1 154 ? 5.514 -14.511 3.195 1.00 81.81 154 PRO A CA 1
ATOM 1205 C C . PRO A 1 154 ? 6.905 -13.881 3.047 1.00 81.81 154 PRO A C 1
ATOM 1207 O O . PRO A 1 154 ? 7.059 -12.661 2.971 1.00 81.81 154 PRO A O 1
ATOM 1210 N N . ALA A 1 155 ? 7.938 -14.722 3.005 1.00 77.94 155 ALA A N 1
ATOM 1211 C CA . ALA A 1 155 ? 9.289 -14.243 2.748 1.00 77.94 155 ALA A CA 1
ATOM 1212 C C . ALA A 1 155 ? 9.357 -13.588 1.359 1.00 77.94 155 ALA A C 1
ATOM 1214 O O . ALA A 1 155 ? 8.910 -14.169 0.369 1.00 77.94 155 ALA A O 1
ATOM 1215 N N . PHE A 1 156 ? 9.934 -12.388 1.292 1.00 76.94 156 PHE A N 1
ATOM 1216 C CA . PHE A 1 156 ? 10.154 -11.695 0.030 1.00 76.94 156 PHE A CA 1
ATOM 1217 C C . PHE A 1 156 ? 11.332 -12.333 -0.716 1.00 76.94 156 PHE A C 1
ATOM 1219 O O . PHE A 1 156 ? 12.479 -12.253 -0.274 1.00 76.94 156 PHE A O 1
ATOM 1226 N N . ASP A 1 157 ? 11.044 -12.980 -1.844 1.00 81.00 157 ASP A N 1
ATOM 1227 C CA . ASP A 1 157 ? 12.057 -13.552 -2.732 1.00 81.00 157 ASP A CA 1
ATOM 1228 C C . ASP A 1 157 ? 12.613 -12.457 -3.653 1.00 81.00 157 ASP A C 1
ATOM 1230 O O . ASP A 1 157 ? 12.124 -12.235 -4.763 1.00 81.00 157 ASP A O 1
ATOM 1234 N N . LEU A 1 158 ? 13.602 -11.715 -3.146 1.00 81.62 158 LEU A N 1
ATOM 1235 C CA . LEU A 1 158 ? 14.213 -10.598 -3.867 1.00 81.62 158 LEU A CA 1
ATOM 1236 C C . LEU A 1 158 ? 14.788 -11.035 -5.220 1.00 81.62 158 LEU A C 1
ATOM 1238 O O . LEU A 1 158 ? 14.613 -10.320 -6.202 1.00 81.62 158 LEU A O 1
ATOM 1242 N N . ASP A 1 159 ? 15.426 -12.202 -5.287 1.00 82.50 159 ASP A N 1
ATOM 1243 C CA . ASP A 1 159 ? 16.046 -12.693 -6.520 1.00 82.50 159 ASP A CA 1
ATOM 1244 C C . ASP A 1 159 ? 14.987 -12.971 -7.592 1.00 82.50 159 ASP A C 1
ATOM 1246 O O . ASP A 1 159 ? 15.136 -12.545 -8.742 1.00 82.50 159 ASP A O 1
ATOM 1250 N N . ARG A 1 160 ? 13.876 -13.615 -7.211 1.00 80.38 160 ARG A N 1
ATOM 1251 C CA . ARG A 1 160 ? 12.731 -13.812 -8.106 1.00 80.38 160 ARG A CA 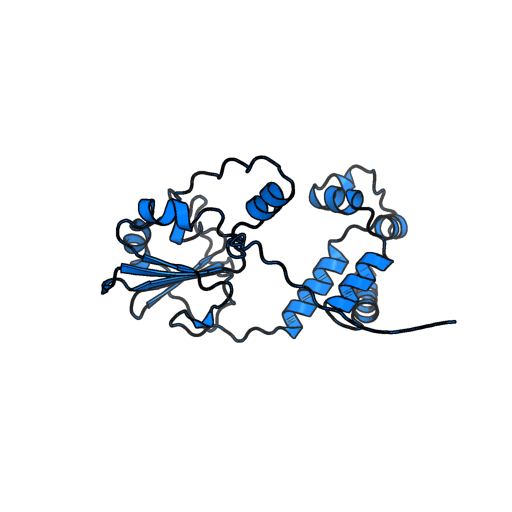1
ATOM 1252 C C . ARG A 1 160 ? 12.164 -12.482 -8.599 1.00 80.38 160 ARG A C 1
ATOM 1254 O O . ARG A 1 160 ? 11.931 -12.333 -9.795 1.00 80.38 160 ARG A O 1
ATOM 1261 N N . TRP A 1 161 ? 11.929 -11.521 -7.709 1.00 81.06 161 TRP A N 1
ATOM 1262 C CA . TRP A 1 161 ? 11.310 -10.250 -8.097 1.00 81.06 161 TRP A CA 1
ATOM 1263 C C . TRP A 1 161 ? 12.234 -9.367 -8.941 1.00 81.06 161 TRP A C 1
ATOM 1265 O O . TRP A 1 161 ? 11.757 -8.705 -9.862 1.00 81.06 161 TRP A O 1
ATOM 1275 N N . LEU A 1 162 ? 13.548 -9.392 -8.696 1.00 83.94 162 LEU A N 1
ATOM 1276 C CA . LEU A 1 162 ? 14.531 -8.746 -9.571 1.00 83.94 162 LEU A CA 1
ATOM 1277 C C . LEU A 1 162 ? 14.562 -9.402 -10.955 1.00 83.94 162 LEU A C 1
ATOM 1279 O O . LEU A 1 162 ? 14.648 -8.695 -11.958 1.00 83.94 162 LEU A O 1
ATOM 1283 N N . TYR A 1 163 ? 14.433 -10.729 -11.029 1.00 83.00 163 TYR A N 1
ATOM 1284 C CA . TYR A 1 163 ? 14.299 -11.433 -12.303 1.00 83.00 163 TYR A CA 1
ATOM 1285 C C . TYR A 1 163 ? 13.018 -11.030 -13.050 1.00 83.00 163 TYR A C 1
ATOM 1287 O O . TYR A 1 163 ? 13.094 -10.653 -14.218 1.00 83.00 163 TYR A O 1
ATOM 1295 N N . GLU A 1 164 ? 11.858 -11.031 -12.383 1.00 79.00 164 GLU A N 1
ATOM 1296 C CA . GLU A 1 164 ? 10.587 -10.604 -12.988 1.00 79.00 164 GLU A CA 1
ATOM 1297 C C . GLU A 1 164 ? 10.634 -9.131 -13.441 1.00 79.00 164 GLU A C 1
ATOM 1299 O O . GLU A 1 164 ? 10.124 -8.783 -14.508 1.00 79.00 164 GLU A O 1
ATOM 1304 N N . LEU A 1 165 ? 11.279 -8.250 -12.668 1.00 81.31 165 LEU A N 1
ATOM 1305 C CA . LEU A 1 165 ? 11.487 -6.853 -13.052 1.00 81.31 165 LEU A CA 1
ATOM 1306 C C . LEU A 1 165 ? 12.386 -6.737 -14.289 1.00 81.31 165 LEU A C 1
ATOM 1308 O O . LEU A 1 165 ? 12.055 -5.990 -15.211 1.00 81.31 165 LEU A O 1
ATOM 1312 N N . ALA A 1 166 ? 13.492 -7.483 -14.338 1.00 82.62 166 ALA A N 1
ATOM 1313 C CA . ALA A 1 166 ? 14.380 -7.512 -15.495 1.00 82.62 166 ALA A CA 1
ATOM 1314 C C . ALA A 1 166 ? 13.655 -8.041 -16.748 1.00 82.62 166 ALA A C 1
ATOM 1316 O O . ALA A 1 166 ? 13.766 -7.450 -17.820 1.00 82.62 166 ALA A O 1
ATOM 1317 N N . GLU A 1 167 ? 12.837 -9.089 -16.615 1.00 80.62 167 GLU A N 1
ATOM 1318 C CA . GLU A 1 167 ? 11.992 -9.607 -17.699 1.00 80.62 167 GLU A CA 1
ATOM 1319 C C . GLU A 1 167 ? 11.001 -8.544 -18.199 1.00 80.62 167 GLU A C 1
ATOM 1321 O O . GLU A 1 167 ? 10.847 -8.352 -19.405 1.00 80.62 167 GLU A O 1
ATOM 1326 N N . ARG A 1 168 ? 10.360 -7.796 -17.292 1.00 76.94 168 ARG A N 1
ATOM 1327 C CA . ARG A 1 168 ? 9.432 -6.712 -17.655 1.00 76.94 168 ARG A CA 1
ATOM 1328 C C . ARG A 1 168 ? 10.131 -5.560 -18.362 1.00 76.94 168 ARG A C 1
ATOM 1330 O O . ARG A 1 168 ? 9.603 -5.072 -19.357 1.00 76.94 168 ARG A O 1
ATOM 1337 N N . VAL A 1 169 ? 11.302 -5.136 -17.883 1.00 80.56 169 VAL A N 1
ATOM 1338 C CA . VAL A 1 169 ? 12.122 -4.123 -18.566 1.00 80.56 169 VAL A CA 1
ATOM 1339 C C . VAL A 1 169 ? 12.477 -4.610 -19.965 1.00 80.56 169 VAL A C 1
ATOM 1341 O O . VAL A 1 169 ? 12.311 -3.870 -20.928 1.00 80.56 169 VAL A O 1
ATOM 1344 N N . HIS A 1 170 ? 12.888 -5.869 -20.105 1.00 78.38 170 HIS A N 1
ATOM 1345 C CA . HIS A 1 170 ? 13.208 -6.439 -21.405 1.00 78.38 170 HIS A CA 1
ATOM 1346 C C . HIS A 1 170 ? 11.999 -6.464 -22.355 1.00 78.38 170 HIS A C 1
ATOM 1348 O O . HIS A 1 170 ? 12.096 -5.993 -23.488 1.00 78.38 170 HIS A O 1
ATOM 1354 N N . ARG A 1 171 ? 10.853 -6.965 -21.877 1.00 72.62 171 ARG A N 1
ATOM 1355 C CA . ARG A 1 171 ? 9.633 -7.176 -22.669 1.00 72.62 171 ARG A CA 1
ATOM 1356 C C . ARG A 1 171 ? 8.883 -5.885 -23.000 1.00 72.62 171 ARG A C 1
ATOM 1358 O O . ARG A 1 171 ? 8.304 -5.781 -24.078 1.00 72.62 171 ARG A O 1
ATOM 1365 N N . HIS A 1 172 ? 8.818 -4.936 -22.066 1.00 71.25 172 HIS A N 1
ATOM 1366 C CA . HIS A 1 172 ? 7.909 -3.787 -22.152 1.00 71.25 172 HIS A CA 1
ATOM 1367 C C . HIS A 1 172 ? 8.597 -2.455 -22.465 1.00 71.25 172 HIS A C 1
ATOM 1369 O O . HIS A 1 172 ? 7.906 -1.521 -22.881 1.00 71.25 172 HIS A O 1
ATOM 1375 N N . TRP A 1 173 ? 9.927 -2.337 -22.335 1.00 75.69 173 TRP A N 1
ATOM 1376 C CA . TRP A 1 173 ? 10.630 -1.161 -22.857 1.00 75.69 173 TRP A CA 1
ATOM 1377 C C . TRP A 1 173 ? 10.769 -1.247 -24.370 1.00 75.69 173 TRP A C 1
ATOM 1379 O O . TRP A 1 173 ? 11.690 -1.859 -24.912 1.00 75.69 173 TRP A O 1
ATOM 1389 N N . ALA A 1 174 ? 9.838 -0.582 -25.051 1.00 73.88 174 ALA A N 1
ATOM 1390 C CA . ALA A 1 174 ? 9.878 -0.402 -26.489 1.00 73.88 174 ALA A CA 1
ATOM 1391 C C . ALA A 1 174 ? 11.101 0.438 -26.887 1.00 73.88 174 ALA A C 1
ATOM 1393 O O . ALA A 1 174 ? 11.109 1.662 -26.763 1.00 73.88 174 ALA A O 1
ATOM 1394 N N . VAL A 1 175 ? 12.130 -0.244 -27.386 1.00 80.19 175 VAL A N 1
ATOM 1395 C CA . VAL A 1 175 ? 13.327 0.366 -27.966 1.00 80.19 175 VAL A CA 1
ATOM 1396 C C . VAL A 1 175 ? 13.186 0.365 -29.482 1.00 80.19 175 VAL A C 1
ATOM 1398 O O . VAL A 1 175 ? 12.879 -0.667 -30.087 1.00 80.19 175 VAL A O 1
ATOM 1401 N N . ARG A 1 176 ? 13.422 1.520 -30.108 1.00 83.25 176 ARG A N 1
ATOM 1402 C CA . ARG A 1 176 ? 13.169 1.734 -31.540 1.00 83.25 176 ARG A CA 1
ATOM 1403 C C . ARG A 1 176 ? 13.947 0.743 -32.407 1.00 83.25 176 ARG A C 1
ATOM 1405 O O . ARG A 1 176 ? 13.376 0.137 -33.308 1.00 83.25 176 ARG A O 1
ATOM 1412 N N . GLU A 1 177 ? 15.217 0.518 -32.084 1.00 81.94 177 GLU A N 1
ATOM 1413 C CA . GLU A 1 177 ? 16.085 -0.444 -32.763 1.00 81.94 177 GLU A CA 1
ATOM 1414 C C . GLU A 1 177 ? 15.578 -1.886 -32.623 1.00 81.94 177 GLU A C 1
ATOM 1416 O O . GLU A 1 177 ? 15.689 -2.660 -33.570 1.00 81.94 177 GLU A O 1
ATOM 1421 N N . THR A 1 178 ? 14.983 -2.244 -31.478 1.00 77.50 178 THR A N 1
ATOM 1422 C CA . THR A 1 178 ? 14.407 -3.584 -31.263 1.00 77.50 178 THR A CA 1
ATOM 1423 C C . THR A 1 178 ? 13.150 -3.767 -32.113 1.00 77.50 178 THR A C 1
ATOM 1425 O O . THR A 1 178 ? 13.040 -4.758 -32.829 1.00 77.50 178 THR A O 1
ATOM 1428 N N . LEU A 1 179 ? 12.242 -2.785 -32.123 1.00 78.06 179 LEU A N 1
ATOM 1429 C CA . LEU A 1 179 ? 11.044 -2.826 -32.971 1.00 78.06 179 LEU A CA 1
ATOM 1430 C C . LEU A 1 179 ? 11.409 -2.957 -34.457 1.00 78.06 179 LEU A C 1
ATOM 1432 O O . LEU A 1 179 ? 10.900 -3.846 -35.139 1.00 78.06 179 LEU A O 1
ATOM 1436 N N . MET A 1 180 ? 12.357 -2.140 -34.931 1.00 81.62 180 MET A N 1
ATOM 1437 C CA . MET A 1 180 ? 12.839 -2.199 -36.313 1.00 81.62 180 MET A CA 1
ATOM 1438 C C . MET A 1 180 ? 13.483 -3.552 -36.649 1.00 81.62 180 MET A C 1
ATOM 1440 O O . MET A 1 180 ? 13.243 -4.084 -37.732 1.00 81.62 180 MET A O 1
ATOM 1444 N N . ALA A 1 181 ? 14.266 -4.138 -35.735 1.00 79.00 181 ALA A N 1
ATOM 1445 C CA . ALA A 1 181 ? 14.871 -5.459 -35.928 1.00 79.00 181 ALA A CA 1
ATOM 1446 C C . ALA A 1 181 ? 13.825 -6.585 -36.046 1.00 79.00 181 ALA A C 1
ATOM 1448 O O . ALA A 1 181 ? 14.059 -7.560 -36.759 1.00 79.00 181 ALA A O 1
ATOM 1449 N N . HIS A 1 182 ? 12.663 -6.428 -35.405 1.00 75.50 182 HIS A N 1
ATOM 1450 C CA . HIS A 1 182 ? 11.517 -7.334 -35.525 1.00 75.50 182 HIS A CA 1
ATOM 1451 C C . HIS A 1 182 ? 10.561 -6.983 -36.683 1.00 75.50 182 HIS A C 1
ATOM 1453 O O . HIS A 1 182 ? 9.525 -7.626 -36.833 1.00 75.50 182 HIS A O 1
ATOM 1459 N N . GLY A 1 183 ? 10.900 -5.999 -37.526 1.00 79.31 183 GLY A N 1
ATOM 1460 C CA . GLY A 1 183 ? 10.084 -5.594 -38.677 1.00 79.31 183 GLY A CA 1
ATOM 1461 C C . GLY A 1 183 ? 8.833 -4.787 -38.316 1.00 79.31 183 GLY A C 1
ATOM 1462 O O . GLY A 1 183 ? 7.952 -4.630 -39.158 1.00 79.31 183 GLY A O 1
ATOM 1463 N N . LEU A 1 184 ? 8.753 -4.280 -37.084 1.00 79.62 184 LEU A N 1
ATOM 1464 C CA . LEU A 1 184 ? 7.669 -3.422 -36.617 1.00 79.62 184 LEU A CA 1
ATOM 1465 C C . LEU A 1 184 ? 7.990 -1.957 -36.934 1.00 79.62 184 LEU A C 1
ATOM 1467 O O . LEU A 1 184 ? 9.119 -1.502 -36.735 1.00 79.62 184 LEU A O 1
ATOM 1471 N N . ASP A 1 185 ? 6.989 -1.212 -37.406 1.00 81.00 185 ASP A N 1
ATOM 1472 C CA . ASP A 1 185 ? 7.107 0.227 -37.645 1.00 81.00 185 ASP A CA 1
ATOM 1473 C C . ASP A 1 185 ? 6.890 0.997 -36.327 1.00 81.00 185 ASP A C 1
ATOM 1475 O O . ASP A 1 185 ? 5.764 1.021 -35.818 1.00 81.00 185 ASP A O 1
ATOM 1479 N N . PRO A 1 186 ? 7.927 1.639 -35.754 1.00 76.00 186 PRO A N 1
ATOM 1480 C CA . PRO A 1 186 ? 7.790 2.394 -34.510 1.00 76.00 186 PRO A CA 1
ATOM 1481 C C . PRO A 1 186 ? 6.869 3.616 -34.640 1.00 76.00 186 PRO A C 1
ATOM 1483 O O . PRO A 1 186 ? 6.378 4.101 -33.622 1.00 76.00 186 PRO A O 1
ATOM 1486 N N . ASP A 1 187 ? 6.601 4.099 -35.856 1.00 81.69 187 ASP A N 1
ATOM 1487 C CA . ASP A 1 187 ? 5.676 5.210 -36.115 1.00 81.69 187 ASP A CA 1
ATOM 1488 C C . ASP A 1 187 ? 4.311 4.722 -36.659 1.00 81.69 187 ASP A C 1
ATOM 1490 O O . ASP A 1 187 ? 3.452 5.531 -37.022 1.00 81.69 187 ASP A O 1
ATOM 1494 N N . GLY A 1 188 ? 4.101 3.401 -36.713 1.00 73.12 188 GLY A N 1
ATOM 1495 C CA . GLY A 1 188 ? 2.898 2.765 -37.244 1.00 73.12 188 GLY A CA 1
ATOM 1496 C C . GLY A 1 188 ? 1.716 2.721 -36.260 1.00 73.12 188 GLY A C 1
ATOM 1497 O O . GLY A 1 188 ? 1.856 2.989 -35.071 1.00 73.12 188 GLY A O 1
ATOM 1498 N N . PRO A 1 189 ? 0.514 2.328 -36.712 1.00 66.19 189 PRO A N 1
ATOM 1499 C CA . PRO A 1 189 ? -0.689 2.296 -35.872 1.00 66.19 189 PRO A CA 1
ATOM 1500 C C . PRO A 1 189 ? -0.595 1.343 -34.664 1.00 66.19 189 PRO A C 1
ATOM 1502 O O . PRO A 1 189 ? -1.321 1.518 -33.691 1.00 66.19 189 PRO A O 1
ATOM 1505 N N . GLU A 1 190 ? 0.308 0.360 -34.690 1.00 60.22 190 GLU A N 1
ATOM 1506 C CA . GLU A 1 190 ? 0.536 -0.580 -33.583 1.00 60.22 190 GLU A CA 1
ATOM 1507 C C . GLU A 1 190 ? 1.339 0.040 -32.426 1.00 60.22 190 GLU A C 1
ATOM 1509 O O . GLU A 1 190 ? 1.241 -0.421 -31.289 1.00 60.22 190 GLU A O 1
ATOM 1514 N N . SER A 1 191 ? 2.063 1.141 -32.667 1.00 57.44 191 SER A N 1
ATOM 1515 C CA . SER A 1 191 ? 2.765 1.888 -31.617 1.00 57.44 191 SER A CA 1
ATOM 1516 C C . SER A 1 191 ? 1.859 2.867 -30.860 1.00 57.44 191 SER A C 1
ATOM 1518 O O . SER A 1 191 ? 2.299 3.491 -29.900 1.00 57.44 191 SER A O 1
ATOM 1520 N N . VAL A 1 192 ? 0.572 2.962 -31.224 1.00 51.59 192 VAL A N 1
ATOM 1521 C CA . VAL A 1 192 ? -0.433 3.860 -30.613 1.00 51.59 192 VAL A CA 1
ATOM 1522 C C . VAL A 1 192 ? -0.860 3.418 -29.206 1.00 51.59 192 VAL A C 1
ATOM 1524 O O . VAL A 1 192 ? -1.567 4.145 -28.507 1.00 51.59 192 VAL A O 1
ATOM 1527 N N . ILE A 1 193 ? -0.407 2.256 -28.729 1.00 59.97 193 ILE A N 1
ATOM 1528 C CA . ILE A 1 193 ? -0.604 1.881 -27.328 1.00 59.97 193 ILE A CA 1
ATOM 1529 C C . ILE A 1 193 ? 0.169 2.881 -26.456 1.00 59.97 193 ILE A C 1
ATOM 1531 O O . ILE A 1 193 ? 1.389 2.983 -26.558 1.00 59.97 193 ILE A O 1
ATOM 1535 N N . GLY A 1 194 ? -0.534 3.614 -25.584 1.00 56.00 194 GLY A N 1
ATOM 1536 C CA . GLY A 1 194 ? 0.019 4.773 -24.867 1.00 56.00 194 GLY A CA 1
ATOM 1537 C C . GLY A 1 194 ? 1.329 4.513 -24.112 1.00 56.00 194 GLY A C 1
ATOM 1538 O O . GLY A 1 194 ? 2.181 5.399 -24.044 1.00 56.00 194 GLY A O 1
ATOM 1539 N N . PHE A 1 195 ? 1.551 3.289 -23.613 1.00 60.12 195 PHE A N 1
ATOM 1540 C CA . PHE A 1 195 ? 2.830 2.937 -22.991 1.00 60.12 195 PHE A CA 1
ATOM 1541 C C . PHE A 1 195 ? 3.978 2.853 -24.016 1.00 60.12 195 PHE A C 1
ATOM 1543 O O . PHE A 1 195 ? 5.067 3.337 -23.726 1.00 60.12 195 PHE A O 1
ATOM 1550 N N . VAL A 1 196 ? 3.764 2.310 -25.221 1.00 65.38 196 VAL A N 1
ATOM 1551 C CA . VAL A 1 196 ? 4.797 2.163 -26.269 1.00 65.38 196 VAL A CA 1
ATOM 1552 C C . VAL A 1 196 ? 5.282 3.534 -26.741 1.00 65.38 196 VAL A C 1
ATOM 1554 O O . VAL A 1 196 ? 6.485 3.787 -26.774 1.00 65.38 196 VAL A O 1
ATOM 1557 N N . GLN A 1 197 ? 4.357 4.456 -27.013 1.00 69.25 197 GLN A N 1
ATOM 1558 C CA . GLN A 1 197 ? 4.682 5.838 -27.379 1.00 69.25 197 GLN A CA 1
ATOM 1559 C C . GLN A 1 197 ? 5.469 6.576 -26.292 1.00 69.25 197 GLN A C 1
ATOM 1561 O O . GLN A 1 197 ? 6.461 7.237 -26.606 1.00 69.25 197 GLN A O 1
ATOM 1566 N N . SER A 1 198 ? 5.072 6.440 -25.021 1.00 67.06 198 SER A N 1
ATOM 1567 C CA . SER A 1 198 ? 5.801 7.057 -23.907 1.00 67.06 198 SER A CA 1
ATOM 1568 C C . SER A 1 198 ? 7.242 6.560 -23.826 1.00 67.06 198 SER A C 1
ATOM 1570 O O . SER A 1 198 ? 8.127 7.355 -23.529 1.00 67.06 198 SER A O 1
ATOM 1572 N N . HIS A 1 199 ? 7.499 5.281 -24.116 1.00 69.50 199 HIS A N 1
ATOM 1573 C CA . HIS A 1 199 ? 8.856 4.733 -24.110 1.00 69.50 199 HIS A CA 1
ATOM 1574 C C . HIS A 1 199 ? 9.655 5.216 -25.322 1.00 69.50 199 HIS A C 1
ATOM 1576 O O . HIS A 1 199 ? 10.764 5.716 -25.156 1.00 69.50 199 HIS A O 1
ATOM 1582 N N . LEU A 1 200 ? 9.080 5.184 -26.527 1.00 77.12 200 LEU A N 1
ATOM 1583 C CA . LEU A 1 200 ? 9.756 5.668 -27.737 1.00 77.12 200 LEU A CA 1
ATOM 1584 C C . LEU A 1 200 ? 10.120 7.158 -27.657 1.00 77.12 200 LEU A C 1
ATOM 1586 O O . LEU A 1 200 ? 11.175 7.560 -28.148 1.00 77.12 200 LEU A O 1
ATOM 1590 N N . ALA A 1 201 ? 9.291 7.972 -26.998 1.00 78.19 201 ALA A N 1
ATOM 1591 C CA . ALA A 1 201 ? 9.538 9.400 -26.801 1.00 78.19 201 ALA A CA 1
ATOM 1592 C C . ALA A 1 201 ? 10.756 9.701 -25.909 1.00 78.19 201 ALA A C 1
ATOM 1594 O O . ALA A 1 201 ? 11.307 10.799 -25.988 1.00 78.19 201 ALA A O 1
ATOM 1595 N N . THR A 1 202 ? 11.198 8.747 -25.081 1.00 78.00 202 THR A N 1
ATOM 1596 C CA . THR A 1 202 ? 12.390 8.928 -24.236 1.00 78.00 202 THR A CA 1
ATOM 1597 C C . THR A 1 202 ? 13.697 8.864 -25.028 1.00 78.00 202 THR A C 1
ATOM 1599 O O . THR A 1 202 ? 14.714 9.366 -24.556 1.00 78.00 202 THR A O 1
ATOM 1602 N N . GLY A 1 203 ? 13.683 8.268 -26.228 1.00 80.19 203 GLY A N 1
ATOM 1603 C CA . GLY A 1 203 ? 14.884 8.070 -27.041 1.00 80.19 203 GLY A CA 1
ATOM 1604 C C . GLY A 1 203 ? 15.874 7.054 -26.462 1.00 80.19 203 GLY A C 1
ATOM 1605 O O . GLY A 1 203 ? 17.046 7.095 -26.831 1.00 80.19 203 GLY A O 1
ATOM 1606 N N . LEU A 1 204 ? 15.426 6.171 -25.559 1.00 81.50 204 LEU A N 1
ATOM 1607 C CA . LEU A 1 204 ? 16.252 5.106 -24.987 1.00 81.50 204 LEU A CA 1
ATOM 1608 C C . LEU A 1 204 ? 16.762 4.155 -26.074 1.00 81.50 204 LEU A C 1
ATOM 1610 O O . LEU A 1 204 ? 16.000 3.693 -26.926 1.00 81.50 204 LEU A O 1
ATOM 1614 N N . THR A 1 205 ? 18.050 3.835 -25.997 1.00 85.69 205 THR A N 1
ATOM 1615 C CA . THR A 1 205 ? 18.713 2.880 -26.888 1.00 85.69 205 THR A CA 1
ATOM 1616 C C . THR A 1 205 ? 18.723 1.471 -26.290 1.00 85.69 205 THR A C 1
ATOM 1618 O O . THR A 1 205 ? 18.458 1.264 -25.102 1.00 85.69 205 THR A O 1
ATOM 1621 N N . VAL A 1 206 ? 19.106 0.474 -27.097 1.00 83.75 206 VAL A N 1
ATOM 1622 C CA . VAL A 1 206 ? 19.357 -0.900 -26.612 1.00 83.75 206 VAL A CA 1
ATOM 1623 C C . VAL A 1 206 ? 20.423 -0.904 -25.516 1.00 83.75 206 VAL A C 1
ATOM 1625 O O . VAL A 1 206 ? 20.280 -1.612 -24.526 1.00 83.75 206 VAL A O 1
ATOM 1628 N N . GLN A 1 207 ? 21.458 -0.072 -25.660 1.00 84.19 207 GLN A N 1
ATOM 1629 C CA . GLN A 1 207 ? 22.534 0.032 -24.680 1.00 84.19 207 GLN A CA 1
ATOM 1630 C C . GLN A 1 207 ? 22.031 0.572 -23.333 1.00 84.19 207 GLN A C 1
ATOM 1632 O O . GLN A 1 207 ? 22.463 0.084 -22.290 1.00 84.19 207 GLN A O 1
ATOM 1637 N N . ASP A 1 208 ? 21.109 1.538 -23.343 1.00 83.88 208 ASP A N 1
ATOM 1638 C CA . ASP A 1 208 ? 20.518 2.082 -22.115 1.00 83.88 208 ASP A CA 1
ATOM 1639 C C . ASP A 1 208 ? 19.647 1.038 -21.408 1.00 83.88 208 ASP A C 1
ATOM 1641 O O . ASP A 1 208 ? 19.754 0.857 -20.195 1.00 83.88 208 ASP A O 1
ATOM 1645 N N . ARG A 1 209 ? 18.827 0.300 -22.170 1.00 84.38 209 ARG A N 1
ATOM 1646 C CA . ARG A 1 209 ? 18.036 -0.818 -21.637 1.00 84.38 209 ARG A CA 1
ATOM 1647 C C . ARG A 1 209 ? 18.939 -1.885 -21.023 1.00 84.38 209 ARG A C 1
ATOM 1649 O O . ARG A 1 209 ? 18.696 -2.305 -19.896 1.00 84.38 209 ARG A O 1
ATOM 1656 N N . ASP A 1 210 ? 19.975 -2.313 -21.737 1.00 84.56 210 ASP A N 1
ATOM 1657 C CA . ASP A 1 210 ? 20.867 -3.380 -21.279 1.00 84.56 210 ASP A CA 1
ATOM 1658 C C . ASP A 1 210 ? 21.670 -2.952 -20.036 1.00 84.56 210 ASP A C 1
ATOM 1660 O O . ASP A 1 210 ? 21.850 -3.751 -19.118 1.00 84.56 210 ASP A O 1
ATOM 1664 N N . ALA A 1 211 ? 22.064 -1.676 -19.939 1.00 84.50 211 ALA A N 1
ATOM 1665 C CA . ALA A 1 211 ? 22.679 -1.127 -18.730 1.00 84.50 211 ALA A CA 1
ATOM 1666 C C . ALA A 1 211 ? 21.732 -1.162 -17.516 1.00 84.50 211 ALA A C 1
ATOM 1668 O O . ALA A 1 211 ? 22.175 -1.419 -16.396 1.00 84.50 211 ALA A O 1
ATOM 1669 N N . VAL A 1 212 ? 20.431 -0.932 -17.724 1.00 83.75 212 VAL A N 1
ATOM 1670 C CA . VAL A 1 212 ? 19.414 -1.055 -16.668 1.00 83.75 212 VAL A CA 1
ATOM 1671 C C . VAL A 1 212 ? 19.185 -2.517 -16.284 1.00 83.75 212 VAL A C 1
ATOM 1673 O O . VAL A 1 212 ? 19.116 -2.815 -15.093 1.00 83.75 212 VAL A O 1
ATOM 1676 N N . LEU A 1 213 ? 19.138 -3.438 -17.252 1.00 84.06 213 LEU A N 1
ATOM 1677 C CA . LEU A 1 213 ? 19.044 -4.878 -16.978 1.00 84.06 213 LEU A CA 1
ATOM 1678 C C . LEU A 1 213 ? 20.217 -5.358 -16.113 1.00 84.06 213 LEU A C 1
ATOM 1680 O O . LEU A 1 213 ? 20.000 -6.007 -15.090 1.00 84.06 213 LEU A O 1
ATOM 1684 N N . ASP A 1 214 ? 21.446 -4.970 -16.456 1.00 83.12 214 ASP A N 1
ATOM 1685 C CA . ASP A 1 214 ? 22.635 -5.315 -15.670 1.00 83.12 214 ASP A CA 1
ATOM 1686 C C . ASP A 1 214 ? 22.655 -4.654 -14.281 1.00 83.12 214 ASP A C 1
ATOM 1688 O O . ASP A 1 214 ? 23.224 -5.218 -13.345 1.00 83.12 214 ASP A O 1
ATOM 1692 N N . ALA A 1 215 ? 22.025 -3.487 -14.115 1.00 83.81 215 ALA A N 1
ATOM 1693 C CA . ALA A 1 215 ? 21.876 -2.847 -12.809 1.00 83.81 215 ALA A CA 1
ATOM 1694 C C . ALA A 1 215 ? 20.837 -3.550 -11.914 1.00 83.81 215 ALA A C 1
ATOM 1696 O O . ALA A 1 215 ? 21.025 -3.596 -10.699 1.00 83.81 215 ALA A O 1
ATOM 1697 N N . ILE A 1 216 ? 19.761 -4.091 -12.498 1.00 82.06 216 ILE A N 1
ATOM 1698 C CA . ILE A 1 216 ? 18.716 -4.844 -11.782 1.00 82.06 216 ILE A CA 1
ATOM 1699 C C . ILE A 1 216 ? 19.225 -6.236 -11.400 1.00 82.06 216 ILE A C 1
ATOM 1701 O O . ILE A 1 216 ? 19.054 -6.677 -10.266 1.00 82.06 216 ILE A O 1
ATOM 1705 N N . LEU A 1 217 ? 19.856 -6.929 -12.348 1.00 81.62 217 LEU A N 1
ATOM 1706 C CA . LEU A 1 217 ? 20.342 -8.290 -12.182 1.00 81.62 217 LEU A CA 1
ATOM 1707 C C . LEU A 1 217 ? 21.660 -8.440 -12.965 1.00 81.62 217 LEU A C 1
ATOM 1709 O O . LEU A 1 217 ? 21.629 -8.594 -14.187 1.00 81.62 217 LEU A O 1
ATOM 1713 N N . PRO A 1 218 ? 22.833 -8.385 -12.308 1.00 79.19 218 PRO A N 1
ATOM 1714 C CA . PRO A 1 218 ? 24.122 -8.393 -13.001 1.00 79.19 218 PRO A CA 1
ATOM 1715 C C . PRO A 1 218 ? 24.308 -9.608 -13.925 1.00 79.19 218 PRO A C 1
ATOM 1717 O O . PRO A 1 218 ? 24.220 -10.751 -13.478 1.00 79.19 218 PRO A O 1
ATOM 1720 N N . GLY A 1 219 ? 24.588 -9.376 -15.215 1.00 67.69 219 GLY A N 1
ATOM 1721 C CA . GLY A 1 219 ? 24.760 -10.435 -16.222 1.00 67.69 219 GLY A CA 1
ATOM 1722 C C . GLY A 1 219 ? 23.450 -10.956 -16.834 1.00 67.69 219 GLY A C 1
ATOM 1723 O O . GLY A 1 219 ? 23.460 -11.898 -17.638 1.00 67.69 219 GLY A O 1
ATOM 1724 N N . SER A 1 220 ? 22.312 -10.352 -16.488 1.00 64.50 220 SER A N 1
ATOM 1725 C CA . SER A 1 220 ? 20.988 -10.738 -16.986 1.00 64.50 220 SER A CA 1
ATOM 1726 C C . SER A 1 220 ? 20.753 -10.372 -18.447 1.00 64.50 220 SER A C 1
ATOM 1728 O O . SER A 1 220 ? 20.050 -11.117 -19.130 1.00 64.50 220 SER A O 1
ATOM 1730 N N . ALA A 1 221 ? 21.402 -9.323 -18.971 1.00 58.84 221 ALA A N 1
ATOM 1731 C CA . ALA A 1 221 ? 21.270 -8.931 -20.375 1.00 58.84 221 ALA A CA 1
ATOM 1732 C C . ALA A 1 221 ? 21.649 -10.081 -21.329 1.00 58.84 221 ALA A C 1
ATOM 1734 O O . ALA A 1 221 ? 21.036 -10.262 -22.375 1.00 58.84 221 ALA A O 1
ATOM 1735 N N . THR A 1 222 ? 22.610 -10.929 -20.950 1.00 59.50 222 THR A N 1
ATOM 1736 C CA . THR A 1 222 ? 22.990 -12.107 -21.754 1.00 59.50 222 THR A CA 1
ATOM 1737 C C . THR A 1 222 ? 22.036 -13.291 -21.540 1.00 59.50 222 THR A C 1
ATOM 1739 O O . THR A 1 222 ? 21.792 -14.069 -22.460 1.00 59.50 222 THR A O 1
ATOM 1742 N N . THR A 1 223 ? 21.471 -13.424 -20.337 1.00 60.88 223 THR A N 1
ATOM 1743 C CA . THR A 1 223 ? 20.663 -14.583 -19.919 1.00 60.88 223 THR A CA 1
ATOM 1744 C C . THR A 1 223 ? 19.206 -14.481 -20.382 1.00 60.88 223 THR A C 1
ATOM 1746 O O . THR A 1 223 ? 18.649 -15.463 -20.867 1.00 60.88 223 THR A O 1
ATOM 1749 N N . ILE A 1 224 ? 18.599 -13.293 -20.300 1.00 62.44 224 ILE A N 1
ATOM 1750 C CA . ILE A 1 224 ? 17.210 -13.043 -20.723 1.00 62.44 224 ILE A CA 1
ATOM 1751 C C . ILE A 1 224 ? 17.102 -13.077 -22.257 1.00 62.44 224 ILE A C 1
ATOM 1753 O O . ILE A 1 224 ? 16.241 -13.770 -22.794 1.00 62.44 224 ILE A O 1
ATOM 1757 N N . ASN A 1 225 ? 18.061 -12.469 -22.968 1.00 57.44 225 ASN A N 1
ATOM 1758 C CA . ASN A 1 225 ? 18.152 -12.546 -24.435 1.00 57.44 225 ASN A CA 1
ATOM 1759 C C . ASN A 1 225 ? 18.259 -13.998 -24.958 1.00 57.44 225 ASN A C 1
ATOM 1761 O O . ASN A 1 225 ? 17.788 -14.305 -26.053 1.00 57.44 225 ASN A O 1
ATOM 1765 N N . ALA A 1 226 ? 18.875 -14.911 -24.194 1.00 53.06 226 ALA A N 1
ATOM 1766 C CA . ALA A 1 226 ? 18.980 -16.324 -24.563 1.00 53.06 226 ALA A CA 1
ATOM 1767 C C . ALA A 1 226 ? 17.666 -17.105 -24.355 1.00 53.06 226 ALA A C 1
ATOM 1769 O O . ALA A 1 226 ? 17.413 -18.062 -25.089 1.00 53.06 226 ALA A O 1
ATOM 1770 N N . ALA A 1 227 ? 16.835 -16.701 -23.387 1.00 50.44 227 ALA A N 1
ATOM 1771 C CA . ALA A 1 227 ? 15.526 -17.300 -23.125 1.00 50.44 227 ALA A CA 1
ATOM 1772 C C . ALA A 1 227 ? 14.472 -16.871 -24.168 1.00 50.44 227 ALA A C 1
ATOM 1774 O O . ALA A 1 227 ? 13.697 -17.707 -24.633 1.00 50.44 227 ALA A O 1
ATOM 1775 N N . ASP A 1 228 ? 14.508 -15.616 -24.626 1.00 46.78 228 ASP A N 1
ATOM 1776 C CA . ASP A 1 228 ? 13.582 -15.100 -25.649 1.00 46.78 228 ASP A CA 1
ATOM 1777 C C . ASP A 1 228 ? 13.819 -15.693 -27.048 1.00 46.78 228 ASP A C 1
ATOM 1779 O O . ASP A 1 228 ? 12.874 -15.899 -27.814 1.00 46.78 228 ASP A O 1
ATOM 1783 N N . ALA A 1 229 ? 15.053 -16.100 -27.368 1.00 39.81 229 ALA A N 1
ATOM 1784 C CA . ALA A 1 229 ? 15.360 -16.817 -28.610 1.00 39.81 229 ALA A CA 1
ATOM 1785 C C . ALA A 1 229 ? 14.631 -18.176 -28.745 1.00 39.81 229 ALA A C 1
ATOM 1787 O O . ALA A 1 229 ? 14.623 -18.757 -29.837 1.00 39.81 229 ALA A O 1
ATOM 1788 N N . ALA A 1 230 ? 14.038 -18.689 -27.660 1.00 33.97 230 ALA A N 1
ATOM 1789 C CA . ALA A 1 230 ? 13.209 -19.892 -27.643 1.00 33.97 230 ALA A CA 1
ATOM 1790 C C . ALA A 1 230 ? 11.693 -19.605 -27.681 1.00 33.97 230 ALA A C 1
ATOM 1792 O O . ALA A 1 230 ? 10.936 -20.498 -28.047 1.00 33.97 230 ALA A O 1
ATOM 1793 N N . LEU A 1 231 ? 11.254 -18.389 -27.333 1.00 33.81 231 LEU A N 1
ATOM 1794 C CA . LEU A 1 231 ? 9.839 -17.980 -27.293 1.00 33.81 231 LEU A CA 1
ATOM 1795 C C . LEU A 1 231 ? 9.322 -17.441 -28.638 1.00 33.81 231 LEU A C 1
ATOM 1797 O O . LEU A 1 231 ? 8.122 -17.489 -28.892 1.00 33.81 231 LEU A O 1
ATOM 1801 N N . PHE A 1 232 ? 10.221 -16.982 -29.513 1.00 34.31 232 PHE A N 1
ATOM 1802 C CA . PHE A 1 232 ? 9.903 -16.485 -30.860 1.00 34.31 232 PHE A CA 1
ATOM 1803 C C . PHE A 1 232 ? 10.339 -17.435 -31.998 1.00 34.31 232 PHE A C 1
ATOM 1805 O O . PHE A 1 232 ? 10.557 -16.988 -33.126 1.00 34.31 232 PHE A O 1
ATOM 1812 N N . ARG A 1 233 ? 10.486 -18.739 -31.716 1.00 33.34 233 ARG A N 1
ATOM 1813 C CA . ARG A 1 233 ? 10.634 -19.800 -32.731 1.00 33.34 233 ARG A CA 1
ATOM 1814 C C . ARG A 1 233 ? 9.363 -20.620 -32.876 1.00 33.34 233 ARG A C 1
ATOM 1816 O O . ARG A 1 233 ? 8.772 -20.960 -31.832 1.00 33.34 233 ARG A O 1
#

pLDDT: mean 75.7, std 20.01, range [23.58, 98.31]

Mean predicted aligned error: 12.79 Å

Solvent-accessible surface area (backbone atoms only — not comparable to full-atom values): 13999 Å² total; per-residue (Å²): 137,89,78,90,83,78,90,78,92,76,90,78,88,76,87,70,83,75,76,73,97,33,33,64,66,49,55,50,24,58,74,71,72,44,82,67,75,84,76,69,80,72,61,44,92,44,58,45,79,85,47,84,57,92,85,48,63,49,28,36,35,41,33,49,80,97,43,45,31,44,34,30,67,61,41,48,67,65,75,32,43,18,61,64,42,69,77,49,52,88,79,48,49,72,52,61,48,88,48,73,72,50,54,29,39,39,35,36,44,72,93,79,31,35,34,40,37,24,36,76,59,68,53,63,65,48,83,79,47,37,59,76,38,31,73,86,45,48,83,42,80,45,54,72,47,60,83,77,43,100,62,68,70,47,84,81,58,61,68,61,52,35,49,55,49,39,50,45,52,66,75,64,56,46,27,59,68,58,36,49,74,72,72,43,58,75,88,38,85,83,31,66,48,70,69,42,43,58,37,49,72,68,68,56,47,69,67,55,52,41,55,49,26,33,71,60,36,78,67,36,53,67,53,53,58,59,54,49,68,63,72,79,104

Sequence (233 aa):
MPALAALHCRRRRRRRVAGGAYQGWDDITAALGWPSLPGENPQAVSLYPYGRDDADPIAYVVTAGDHAYAFDYNASQPWRLGAALLDELPSSRSFSAEEAMPVAGLHLDIPAKRAGVWCIEPLDGLESWWPSLWPGWELSLWDDDAGHQPVRFPAFDLDRWLYELAERVHRHWAVRETLMAHGLDPDGPESVIGFVQSHLATGLTVQDRDAVLDAILPGSATTINAADAALFR

Organism: NCBI:txid512350

Foldseek 3Di:
DDDDDDDDDDDDDDDPPDDPPFQPVPSVCVVVVHDDDPDDDLADPDQQPPDADPPAAWAEWEAEPPFIFTGGPSTDDLLNNAPVSVVVRVVGHTDDQVGADHQKYWYAPPVQLEIEIEGPHHPNCCVVCNCVRYPPHHYDYDYNCPVPHPDHHHDDPLVVVLLVVLLCLVPQQQACVVCVVVVHDCPDPVCPPVSSVVNVVVNDHPVNSLVVSCVSPNPVSVVSVVVVVVVVD

Secondary structure (DSSP, 8-state):
-----------------PPPTT-HHHHHHHHHTPPPP----SS-S-S-TT---TTSPEEEEEEETTEEEEEETTSPPHHHHGGGHHHHGGGSEEP-TTSPPPSEEEEEETTTTEEEEEESS--TTHHHHHHHHSTT-EEEE-TT-GGGSSSPPPP--HHHHHHHHHHHHHHH---HHHHHHTT--TTSGGGGSHHHHHHHTTT--HHHHHHHHHHHSTTHHHHHHHHHHHH--